Protein 2AUW (pdb70)

Organism: Nitrosomonas europaea (strain ATCC 19718 / CIP 103999 / KCTC 2705 / NBRC 14298) (NCBI:txid228410)

Foldseek 3Di:
DAPKAWDWWFQDAAPKIWTAIPVRDIFIAHCNVVCVVDPVNVVCNPRVLNRQWTQDPPQRAIDRPPRPGRVQRRVQRRQVVVVFHALVLVVLVVVPDDLVRLCVLQVHHSVSVCSNRVVDGDDPVSVVSSVQSVQQDDDDPDGDPDGD/DAAAPKAWDWWFQDAPPKIWTQIPVRDTFMAHCNVVLVVDVVSVVCNPRVLNRQWTQPPPVGATDSPPSPGRPLVRQCRRQVVVVFHALVLVVLVVVPDDLVRLCLQQVHHSVSVCSNNVVDGDDPVSVVSSVQCVQQVDPDSDGDPDGDD

Sequence (299 aa):
YFFPKLTAVEEALAPYRLRRTTWSTGEVLEVDVGDILRKKIPDLAPILDPEEAFARVHIAEEWWEGSVEWFDTEFGRDNVYAWAKEQAGEVSHEFGDWHHRNNLSLTTAAEEALGISRRVSYYRTAHKIIPRTIWLACLGWEATRPETKTLPRTLPNEEYFFPKLTAVEEALAPYRRLRTTWSTGEVLEVDDVGDDILRKIPDLAPILDPEEAFARRVHIAEWEGSSVEWFDTEFGRDNVYAWAKEQAGEVSHEFGDWHRNNNLSLTTAAEEALGISRRVSYYRTAHKKIIPRTIWLACLGWEATRPETKTLPRTLPA

Radius of gyration: 27.5 Å; Cα contacts (8 Å, |Δi|>4): 451; chains: 2; bounding box: 72×54×79 Å

B-factor: mean 34.75, std 8.87, range [16.86, 67.77]

Structure (mmCIF, N/CA/C/O backbone):
data_2AUW
#
_entry.id   2AUW
#
_cell.length_a   54.130
_cell.length_b   157.565
_cell.length_c   85.707
_cell.angle_alpha   90.00
_cell.angle_beta   90.00
_cell.angle_gamma   90.00
#
_symmetry.space_group_name_H-M   'C 2 2 21'
#
loop_
_entity.id
_entity.type
_entity.pdbx_description
1 polymer 'hypothetical protein NE0471'
2 non-polymer GLYCEROL
3 non-polymer 'FORMIC ACID'
4 water water
#
loop_
_atom_site.group_PDB
_atom_site.id
_atom_site.type_symbol
_atom_site.label_atom_id
_atom_site.label_alt_id
_atom_site.label_comp_id
_atom_site.label_asym_id
_atom_site.label_entity_id
_atom_site.label_seq_id
_atom_site.pdbx_PDB_ins_code
_atom_site.Cartn_x
_atom_site.Cartn_y
_atom_site.Cartn_z
_atom_site.occupancy
_atom_site.B_iso_or_equiv
_atom_site.auth_seq_id
_atom_site.auth_comp_id
_atom_site.auth_asym_id
_atom_site.auth_atom_id
_atom_site.pdbx_PDB_model_num
ATOM 1 N N . TYR A 1 6 ? -3.910 41.826 64.390 1.00 44.31 4 TYR A N 1
ATOM 2 C CA . TYR A 1 6 ? -3.665 40.900 63.236 1.00 43.60 4 TYR A CA 1
ATOM 3 C C . TYR A 1 6 ? -4.751 40.941 62.154 1.00 41.48 4 TYR A C 1
ATOM 4 O O . TYR A 1 6 ? -5.710 41.724 62.219 1.00 41.51 4 TYR A O 1
ATOM 13 N N . PHE A 1 7 ? -4.565 40.096 61.150 1.00 38.67 5 PHE A N 1
ATOM 14 C CA . PHE A 1 7 ? -5.393 40.092 59.961 1.00 35.59 5 PHE A CA 1
ATOM 15 C C . PHE A 1 7 ? -5.469 38.657 59.510 1.00 34.44 5 PHE A C 1
ATOM 16 O O . PHE A 1 7 ? -4.446 37.987 59.320 1.00 34.28 5 PHE A O 1
ATOM 24 N N . PHE A 1 8 ? -6.688 38.177 59.371 1.00 32.89 6 PHE A N 1
ATOM 25 C CA . PHE A 1 8 ? -6.911 36.766 59.171 1.00 32.51 6 PHE A CA 1
ATOM 26 C C . PHE A 1 8 ? -6.696 36.284 57.718 1.00 31.70 6 PHE A C 1
ATOM 27 O O . PHE A 1 8 ? -5.976 35.329 57.508 1.00 32.69 6 PHE A O 1
ATOM 35 N N . PRO A 1 9 ? -7.333 36.921 56.721 1.00 31.98 7 PRO A N 1
ATOM 36 C CA . PRO A 1 9 ? -7.159 36.360 55.365 1.00 31.67 7 PRO A CA 1
ATOM 37 C C . PRO A 1 9 ? -5.713 36.300 54.857 1.00 32.49 7 PRO A C 1
ATOM 38 O O . PRO A 1 9 ? -4.894 37.186 55.161 1.00 31.47 7 PRO A O 1
ATOM 42 N N . LYS A 1 10 ? -5.412 35.236 54.104 1.00 33.28 8 LYS A N 1
ATOM 43 C CA . LYS A 1 10 ? -4.128 35.107 53.400 1.00 34.55 8 LYS A CA 1
ATOM 44 C C . LYS A 1 10 ? -4.342 35.355 51.921 1.00 34.44 8 LYS A C 1
ATOM 45 O O . LYS A 1 10 ? -5.285 34.834 51.326 1.00 34.02 8 LYS A O 1
ATOM 51 N N . LEU A 1 11 ? -3.452 36.152 51.338 1.00 35.69 9 LEU A N 1
ATOM 52 C CA . LEU A 1 11 ? -3.434 36.376 49.903 1.00 35.21 9 LEU A CA 1
ATOM 53 C C . LEU A 1 11 ? -2.850 35.139 49.231 1.00 35.88 9 LEU A C 1
ATOM 54 O O . LEU A 1 11 ? -1.739 34.717 49.556 1.00 34.43 9 LEU A O 1
ATOM 59 N N . THR A 1 12 ? -3.597 34.548 48.299 1.00 36.02 10 THR A N 1
ATOM 60 C CA . THR A 1 12 ? -3.055 33.361 47.614 1.00 37.31 10 THR A CA 1
ATOM 61 C C . THR A 1 12 ? -2.728 33.602 46.140 1.00 37.30 10 THR A C 1
ATOM 62 O O . THR A 1 12 ? -1.948 32.852 45.551 1.00 38.02 10 THR A O 1
ATOM 66 N N . ALA A 1 13 ? -3.328 34.635 45.545 1.00 37.57 11 ALA A N 1
ATOM 67 C CA . ALA A 1 13 ? -2.955 35.044 44.187 1.00 37.78 11 ALA A CA 1
ATOM 68 C C . ALA A 1 13 ? -3.182 36.529 43.983 1.00 37.82 11 ALA A C 1
ATOM 69 O O . ALA A 1 13 ? -4.133 37.097 44.526 1.00 37.62 11 ALA A O 1
ATOM 71 N N . VAL A 1 14 ? -2.305 37.155 43.204 1.00 37.91 12 VAL A N 1
ATOM 72 C CA . VAL A 1 14 ? -2.610 38.465 42.665 1.00 38.58 12 VAL A CA 1
ATOM 73 C C . VAL A 1 14 ? -2.209 38.528 41.179 1.00 39.15 12 VAL A C 1
ATOM 74 O O . VAL A 1 14 ? -1.152 38.046 40.799 1.00 39.01 12 VAL A O 1
ATOM 78 N N A GLU A 1 15 ? -3.062 39.144 40.368 0.50 39.69 13 GLU A N 1
ATOM 79 N N B GLU A 1 15 ? -3.091 39.078 40.350 0.50 39.73 13 GLU A N 1
ATOM 80 C CA A GLU A 1 15 ? -2.789 39.326 38.947 0.50 40.24 13 GLU A CA 1
ATOM 81 C CA B GLU A 1 15 ? -2.745 39.359 38.961 0.50 40.42 13 GLU A CA 1
ATOM 82 C C A GLU A 1 15 ? -3.144 40.744 38.497 0.50 40.53 13 GLU A C 1
ATOM 83 C C B GLU A 1 15 ? -3.060 40.801 38.601 0.50 40.54 13 GLU A C 1
ATOM 84 O O A GLU A 1 15 ? -4.176 41.295 38.905 0.50 40.30 13 GLU A O 1
ATOM 85 O O B GLU A 1 15 ? -3.986 41.412 39.148 0.50 40.35 13 GLU A O 1
ATOM 96 N N . ALA A 1 16 ? -2.279 41.335 37.670 1.00 40.91 14 ALA A N 1
ATOM 97 C CA . ALA A 1 16 ? -2.517 42.660 37.128 1.00 41.64 14 ALA A CA 1
ATOM 98 C C . ALA A 1 16 ? -3.498 42.564 35.990 1.00 42.79 14 ALA A C 1
ATOM 99 O O . ALA A 1 16 ? -3.323 41.765 35.080 1.00 43.83 14 ALA A O 1
ATOM 101 N N . LEU A 1 17 ? -4.540 43.377 36.059 1.00 43.55 15 LEU A N 1
ATOM 102 C CA . LEU A 1 17 ? -5.440 43.583 34.936 1.00 44.10 15 LEU A CA 1
ATOM 103 C C . LEU A 1 17 ? -4.986 44.825 34.162 1.00 44.17 15 LEU A C 1
ATOM 104 O O . LEU A 1 17 ? -3.791 45.135 34.141 1.00 44.76 15 LEU A O 1
ATOM 109 N N . ALA A 1 18 ? -5.928 45.516 33.521 1.00 44.73 16 ALA A N 1
ATOM 110 C CA . ALA A 1 18 ? -5.637 46.782 32.854 1.00 45.45 16 ALA A CA 1
ATOM 111 C C . ALA A 1 18 ? -5.338 47.846 33.907 1.00 45.41 16 ALA A C 1
ATOM 112 O O . ALA A 1 18 ? -6.102 47.985 34.874 1.00 46.38 16 ALA A O 1
ATOM 114 N N . PRO A 1 19 ? -4.246 48.608 33.717 1.00 45.10 17 PRO A N 1
ATOM 115 C CA . PRO A 1 19 ? -3.863 49.615 34.689 1.00 44.61 17 PRO A CA 1
ATOM 116 C C . PRO A 1 19 ? -5.076 50.414 35.141 1.00 44.07 17 PRO A C 1
ATOM 117 O O . PRO A 1 19 ? -5.882 50.832 34.298 1.00 44.24 17 PRO A O 1
ATOM 121 N N . TYR A 1 20 ? -5.265 50.580 36.449 1.00 42.92 18 TYR A N 1
ATOM 122 C CA . TYR A 1 20 ? -4.426 49.993 37.497 1.00 41.51 18 TYR A CA 1
ATOM 123 C C . TYR A 1 20 ? -5.271 49.120 38.426 1.00 41.09 18 TYR A C 1
ATOM 124 O O . TYR A 1 20 ? -5.351 49.345 39.631 1.00 40.29 18 TYR A O 1
ATOM 133 N N . ARG A 1 21 ? -5.872 48.099 37.832 1.00 40.18 19 ARG A N 1
ATOM 134 C CA . ARG A 1 21 ? -6.784 47.207 38.520 1.00 40.31 19 ARG A CA 1
ATOM 135 C C . ARG A 1 21 ? -6.074 45.875 38.784 1.00 38.89 19 ARG A C 1
ATOM 136 O O . ARG A 1 21 ? -5.282 45.400 37.961 1.00 38.39 19 ARG A O 1
ATOM 144 N N . LEU A 1 22 ? -6.313 45.314 39.969 1.00 37.69 20 LEU A N 1
ATOM 145 C CA . LEU A 1 22 ? -5.699 44.055 40.361 1.00 36.32 20 LEU A CA 1
ATOM 146 C C . LEU A 1 22 ? -6.791 43.048 40.645 1.00 36.03 20 LEU A C 1
ATOM 147 O O . LEU A 1 22 ? -7.890 43.414 41.063 1.00 36.41 20 LEU A O 1
ATOM 152 N N A ARG A 1 23 ? -6.508 41.779 40.388 0.60 36.07 21 ARG A N 1
ATOM 153 N N B ARG A 1 23 ? -6.481 41.779 40.414 0.40 35.97 21 ARG A N 1
ATOM 154 C CA A ARG A 1 23 ? -7.403 40.708 40.802 0.60 36.25 21 ARG A CA 1
ATOM 155 C CA B ARG A 1 23 ? -7.372 40.694 40.781 0.40 35.95 21 ARG A CA 1
ATOM 156 C C A ARG A 1 23 ? -6.699 39.940 41.903 0.60 35.87 21 ARG A C 1
ATOM 157 C C B ARG A 1 23 ? -6.701 39.910 41.899 0.40 35.85 21 ARG A C 1
ATOM 158 O O A ARG A 1 23 ? -5.605 39.427 41.706 0.60 35.47 21 ARG A O 1
ATOM 159 O O B ARG A 1 23 ? -5.628 39.350 41.707 0.40 35.65 21 ARG A O 1
ATOM 174 N N . THR A 1 24 ? -7.321 39.907 43.081 1.00 36.62 22 THR A N 1
ATOM 175 C CA . THR A 1 24 ? -6.741 39.234 44.266 1.00 35.89 22 THR A CA 1
ATOM 176 C C . THR A 1 24 ? -7.587 38.042 44.721 1.00 36.21 22 THR A C 1
ATOM 177 O O . THR A 1 24 ? -8.819 38.114 44.758 1.00 37.46 22 THR A O 1
ATOM 181 N N . THR A 1 25 ? -6.913 36.959 45.075 1.00 35.70 23 THR A N 1
ATOM 182 C CA . THR A 1 25 ? -7.566 35.727 45.479 1.00 37.07 23 THR A CA 1
ATOM 183 C C . THR A 1 25 ? -7.106 35.397 46.901 1.00 36.71 23 THR A C 1
ATOM 184 O O . THR A 1 25 ? -5.914 35.497 47.201 1.00 36.26 23 THR A O 1
ATOM 188 N N . TRP A 1 26 ? -8.046 35.000 47.761 1.00 36.92 24 TRP A N 1
ATOM 189 C CA . TRP A 1 26 ? -7.736 34.867 49.185 1.00 36.99 24 TRP A CA 1
ATOM 190 C C . TRP A 1 26 ? -8.043 33.474 49.745 1.00 37.23 24 TRP A C 1
ATOM 191 O O . TRP A 1 26 ? -8.780 32.704 49.138 1.00 37.41 24 TRP A O 1
ATOM 202 N N . SER A 1 27 ? -7.466 33.167 50.902 1.00 37.89 25 SER A N 1
ATOM 203 C CA . SER A 1 27 ? -7.649 31.870 51.569 1.00 38.78 25 SER A CA 1
ATOM 204 C C . SER A 1 27 ? -9.115 31.602 51.921 1.00 39.36 25 SER A C 1
ATOM 205 O O . SER A 1 27 ? -9.550 30.458 51.987 1.00 39.44 25 SER A O 1
ATOM 208 N N . THR A 1 28 ? -9.861 32.680 52.118 1.00 39.82 26 THR A N 1
ATOM 209 C CA . THR A 1 28 ? -11.297 32.629 52.381 1.00 41.08 26 THR A CA 1
ATOM 210 C C . THR A 1 28 ? -12.101 32.141 51.160 1.00 41.13 26 THR A C 1
ATOM 211 O O . THR A 1 28 ? -13.310 31.932 51.255 1.00 42.55 26 THR A O 1
ATOM 215 N N . GLY A 1 29 ? -11.435 31.977 50.018 1.00 41.15 27 GLY A N 1
ATOM 216 C CA . GLY A 1 29 ? -12.093 31.583 48.770 1.00 40.69 27 GLY A CA 1
ATOM 217 C C . GLY A 1 29 ? -12.597 32.782 47.982 1.00 40.70 27 GLY A C 1
ATOM 218 O O . GLY A 1 29 ? -13.094 32.637 46.862 1.00 41.14 27 GLY A O 1
ATOM 219 N N . GLU A 1 30 ? -12.481 33.970 48.579 1.00 40.04 28 GLU A N 1
ATOM 220 C CA . GLU A 1 30 ? -12.871 35.205 47.937 1.00 39.17 28 GLU A CA 1
ATOM 221 C C . GLU A 1 30 ? -11.927 35.545 46.797 1.00 39.07 28 GLU A C 1
ATOM 222 O O . GLU A 1 30 ? -10.718 35.329 46.880 1.00 38.88 28 GLU A O 1
ATOM 228 N N . VAL A 1 31 ? -12.513 36.080 45.733 1.00 38.72 29 VAL A N 1
ATOM 229 C CA . VAL A 1 31 ? -11.769 36.630 44.627 1.00 38.17 29 VAL A CA 1
ATOM 230 C C . VAL A 1 31 ? -12.261 38.049 44.508 1.00 38.36 29 VAL A C 1
ATOM 231 O O . VAL A 1 31 ? -13.438 38.284 44.207 1.00 39.27 29 VAL A O 1
ATOM 235 N N . LEU A 1 32 ? -11.366 38.993 44.772 1.00 37.66 30 LEU A N 1
ATOM 236 C CA . LEU A 1 32 ? -11.725 40.400 44.834 1.00 37.35 30 LEU A CA 1
ATOM 237 C C . LEU A 1 32 ? -10.893 41.263 43.880 1.00 37.30 30 LEU A C 1
ATOM 238 O O . LEU A 1 32 ? -9.677 41.094 43.763 1.00 36.80 30 LEU A O 1
ATOM 243 N N . GLU A 1 33 ? -11.562 42.177 43.179 1.00 37.51 31 GLU A N 1
ATOM 244 C CA . GLU A 1 33 ? -10.855 43.148 42.350 1.00 37.34 31 GLU A CA 1
ATOM 245 C C . GLU A 1 33 ? -10.723 44.471 43.110 1.00 36.51 31 GLU A C 1
ATOM 246 O O . GLU A 1 33 ? -11.534 44.766 43.990 1.00 37.33 31 GLU A O 1
ATOM 252 N N . VAL A 1 34 ? -9.701 45.253 42.762 1.00 35.23 32 VAL A N 1
ATOM 253 C CA . VAL A 1 34 ? -9.368 46.475 43.483 1.00 33.90 32 VAL A CA 1
ATOM 254 C C . VAL A 1 34 ? -8.550 47.361 42.570 1.00 33.29 32 VAL A C 1
ATOM 255 O O . VAL A 1 34 ? -7.666 46.887 41.897 1.00 34.12 32 VAL A O 1
ATOM 259 N N . ASP A 1 35 ? -8.873 48.645 42.555 1.00 33.92 33 ASP A N 1
ATOM 260 C CA . ASP A 1 35 ? -8.128 49.636 41.787 1.00 33.96 33 ASP A CA 1
ATOM 261 C C . ASP A 1 35 ? -7.122 50.273 42.713 1.00 33.12 33 ASP A C 1
ATOM 262 O O . ASP A 1 35 ? -7.483 50.796 43.764 1.00 33.93 33 ASP A O 1
ATOM 267 N N . VAL A 1 36 ? -5.868 50.262 42.306 1.00 31.99 34 VAL A N 1
ATOM 268 C CA . VAL A 1 36 ? -4.829 50.890 43.111 1.00 31.65 34 VAL A CA 1
ATOM 269 C C . VAL A 1 36 ? -4.257 52.137 42.411 1.00 31.66 34 VAL A C 1
ATOM 270 O O . VAL A 1 36 ? -3.206 52.670 42.798 1.00 30.85 34 VAL A O 1
ATOM 274 N N . GLY A 1 37 ? -4.975 52.601 41.388 1.00 31.85 35 GLY A N 1
ATOM 275 C CA . GLY A 1 37 ? -4.521 53.729 40.580 1.00 32.57 35 GLY A CA 1
ATOM 276 C C . GLY A 1 37 ? -4.330 54.975 41.404 1.00 32.49 35 GLY A C 1
ATOM 277 O O . GLY A 1 37 ? -3.294 55.622 41.311 1.00 33.25 35 GLY A O 1
ATOM 278 N N . ASP A 1 38 ? -5.314 55.311 42.229 1.00 32.73 36 ASP A N 1
ATOM 279 C CA . ASP A 1 38 ? -5.228 56.508 43.041 1.00 33.55 36 ASP A CA 1
ATOM 280 C C . ASP A 1 38 ? -3.985 56.504 43.926 1.00 32.65 36 ASP A C 1
ATOM 281 O O . ASP A 1 38 ? -3.276 57.501 43.974 1.00 32.79 36 ASP A O 1
ATOM 286 N N . ILE A 1 39 ? -3.710 55.397 44.623 1.00 31.46 37 ILE A N 1
ATOM 287 C CA . ILE A 1 39 ? -2.578 55.412 45.551 1.00 31.08 37 ILE A CA 1
ATOM 288 C C . ILE A 1 39 ? -1.253 55.473 44.774 1.00 30.73 37 ILE A C 1
ATOM 289 O O . ILE A 1 39 ? -0.335 56.172 45.188 1.00 30.29 37 ILE A O 1
ATOM 294 N N . LEU A 1 40 ? -1.175 54.783 43.639 1.00 30.54 38 LEU A N 1
ATOM 295 C CA . LEU A 1 40 ? 0.071 54.811 42.824 1.00 30.54 38 LEU A CA 1
ATOM 296 C C . LEU A 1 40 ? 0.373 56.210 42.295 1.00 30.94 38 LEU A C 1
ATOM 297 O O . LEU A 1 40 ? 1.532 56.589 42.216 1.00 31.22 38 LEU A O 1
ATOM 302 N N . ARG A 1 41 ? -0.672 56.974 41.956 1.00 31.75 39 ARG A N 1
ATOM 303 C CA . ARG A 1 41 ? -0.520 58.390 41.541 1.00 32.55 39 ARG A CA 1
ATOM 304 C C . ARG A 1 41 ? -0.281 59.369 42.697 1.00 33.08 39 ARG A C 1
ATOM 305 O O . ARG A 1 41 ? 0.332 60.441 42.513 1.00 33.08 39 ARG A O 1
ATOM 313 N N A LYS A 1 42 ? -0.781 59.015 43.879 0.50 32.91 40 LYS A N 1
ATOM 314 N N B LYS A 1 42 ? -0.745 58.978 43.882 0.50 32.88 40 LYS A N 1
ATOM 315 C CA A LYS A 1 42 ? -0.637 59.850 45.066 0.50 32.94 40 LYS A CA 1
ATOM 316 C CA B LYS A 1 42 ? -0.690 59.796 45.090 0.50 32.90 40 LYS A CA 1
ATOM 317 C C A LYS A 1 42 ? 0.785 59.839 45.619 0.50 32.66 40 LYS A C 1
ATOM 318 C C B LYS A 1 42 ? 0.689 59.808 45.757 0.50 32.65 40 LYS A C 1
ATOM 319 O O A LYS A 1 42 ? 1.375 60.897 45.853 0.50 32.88 40 LYS A O 1
ATOM 320 O O B LYS A 1 42 ? 1.158 60.854 46.210 0.50 32.95 40 LYS A O 1
ATOM 331 N N . ILE A 1 43 ? 1.335 58.646 45.822 1.00 31.91 41 ILE A N 1
ATOM 332 C CA . ILE A 1 43 ? 2.603 58.505 46.525 1.00 31.04 41 ILE A CA 1
ATOM 333 C C . ILE A 1 43 ? 3.769 58.553 45.547 1.00 30.04 41 ILE A C 1
ATOM 334 O O . ILE A 1 43 ? 3.899 57.654 44.724 1.00 29.43 41 ILE A O 1
ATOM 339 N N . PRO A 1 44 ? 4.613 59.600 45.640 1.00 29.71 42 PRO A N 1
ATOM 340 C CA . PRO A 1 44 ? 5.664 59.849 44.634 1.00 29.60 42 PRO A CA 1
ATOM 341 C C . PRO A 1 44 ? 6.565 58.636 44.439 1.00 29.24 42 PRO A C 1
ATOM 342 O O . PRO A 1 44 ? 6.932 58.303 43.322 1.00 29.64 42 PRO A O 1
ATOM 346 N N . ASP A 1 45 ? 6.909 57.999 45.548 1.00 29.62 43 ASP A N 1
ATOM 347 C CA . ASP A 1 45 ? 7.833 56.868 45.591 1.00 29.79 43 ASP A CA 1
ATOM 348 C C . ASP A 1 45 ? 7.366 55.709 44.709 1.00 28.87 43 ASP A C 1
ATOM 349 O O . ASP A 1 45 ? 8.181 54.889 44.284 1.00 28.88 43 ASP A O 1
ATOM 354 N N . LEU A 1 46 ? 6.052 55.653 44.460 1.00 27.85 44 LEU A N 1
ATOM 355 C CA . LEU A 1 46 ? 5.427 54.579 43.704 1.00 27.38 44 LEU A CA 1
ATOM 356 C C . LEU A 1 46 ? 5.353 54.890 42.203 1.00 27.63 44 LEU A C 1
ATOM 357 O O . LEU A 1 46 ? 4.796 54.122 41.442 1.00 26.21 44 LEU A O 1
ATOM 362 N N . ALA A 1 47 ? 5.925 56.023 41.795 1.00 27.40 45 ALA A N 1
ATOM 363 C CA . ALA A 1 47 ? 5.807 56.458 40.405 1.00 27.79 45 ALA A CA 1
ATOM 364 C C . ALA A 1 47 ? 6.305 55.414 39.387 1.00 28.13 45 ALA A C 1
ATOM 365 O O . ALA A 1 47 ? 5.651 55.216 38.394 1.00 28.67 45 ALA A O 1
ATOM 367 N N . PRO A 1 48 ? 7.458 54.756 39.626 1.00 29.14 46 PRO A N 1
ATOM 368 C CA . PRO A 1 48 ? 7.908 53.747 38.653 1.00 30.21 46 PRO A CA 1
ATOM 369 C C . PRO A 1 48 ? 6.892 52.661 38.349 1.00 30.59 46 PRO A C 1
ATOM 370 O O . PRO A 1 48 ? 6.937 52.038 37.272 1.00 31.28 46 PRO A O 1
ATOM 374 N N . ILE A 1 49 ? 5.929 52.471 39.249 1.00 30.85 47 ILE A N 1
ATOM 375 C CA . ILE A 1 49 ? 4.923 51.428 39.054 1.00 30.59 47 ILE A CA 1
ATOM 376 C C . ILE A 1 49 ? 3.817 51.822 38.070 1.00 31.79 47 ILE A C 1
ATOM 377 O O . ILE A 1 49 ? 3.125 50.965 37.520 1.00 31.38 47 ILE A O 1
ATOM 382 N N . LEU A 1 50 ? 3.672 53.118 37.825 1.00 33.23 48 LEU A N 1
ATOM 383 C CA . LEU A 1 50 ? 2.670 53.603 36.874 1.00 35.35 48 LEU A CA 1
ATOM 384 C C . LEU A 1 50 ? 2.955 53.181 35.416 1.00 37.63 48 LEU A C 1
ATOM 385 O O . LEU A 1 50 ? 2.035 53.077 34.596 1.00 37.95 48 LEU A O 1
ATOM 390 N N . ASP A 1 51 ? 4.224 52.919 35.125 1.00 40.11 49 ASP A N 1
ATOM 391 C CA . ASP A 1 51 ? 4.639 52.367 33.828 1.00 42.57 49 ASP A CA 1
ATOM 392 C C . ASP A 1 51 ? 3.970 51.011 33.670 1.00 43.71 49 ASP A C 1
ATOM 393 O O . ASP A 1 51 ? 4.252 50.101 34.458 1.00 44.41 49 ASP A O 1
ATOM 398 N N . PRO A 1 52 ? 3.077 50.879 32.660 1.00 44.42 50 PRO A N 1
ATOM 399 C CA . PRO A 1 52 ? 2.251 49.691 32.411 1.00 44.98 50 PRO A CA 1
ATOM 400 C C . PRO A 1 52 ? 3.006 48.359 32.327 1.00 45.21 50 PRO A C 1
ATOM 401 O O . PRO A 1 52 ? 2.404 47.317 32.586 1.00 45.49 50 PRO A O 1
ATOM 405 N N A GLU A 1 53 ? 4.293 48.398 31.973 0.50 45.32 51 GLU A N 1
ATOM 406 N N B GLU A 1 53 ? 4.283 48.406 31.947 0.50 45.36 51 GLU A N 1
ATOM 407 C CA A GLU A 1 53 ? 5.144 47.198 31.938 0.50 45.16 51 GLU A CA 1
ATOM 408 C CA B GLU A 1 53 ? 5.137 47.223 31.937 0.50 45.27 51 GLU A CA 1
ATOM 409 C C A GLU A 1 53 ? 5.602 46.776 33.338 0.50 45.01 51 GLU A C 1
ATOM 410 C C B GLU A 1 53 ? 5.458 46.796 33.366 0.50 45.05 51 GLU A C 1
ATOM 411 O O A GLU A 1 53 ? 5.720 45.580 33.630 0.50 45.15 51 GLU A O 1
ATOM 412 O O B GLU A 1 53 ? 5.312 45.620 33.710 0.50 45.26 51 GLU A O 1
ATOM 423 N N . ALA A 1 54 ? 5.880 47.760 34.188 1.00 44.32 52 ALA A N 1
ATOM 424 C CA . ALA A 1 54 ? 6.257 47.501 35.576 1.00 43.57 52 ALA A CA 1
ATOM 425 C C . ALA A 1 54 ? 5.040 47.096 36.411 1.00 42.60 52 ALA A C 1
ATOM 426 O O . ALA A 1 54 ? 5.158 46.221 37.276 1.00 42.77 52 ALA A O 1
ATOM 428 N N . PHE A 1 55 ? 3.885 47.706 36.132 1.00 41.77 53 PHE A N 1
ATOM 429 C CA . PHE A 1 55 ? 2.636 47.361 36.815 1.00 41.37 53 PHE A CA 1
ATOM 430 C C . PHE A 1 55 ? 2.308 45.880 36.629 1.00 42.05 53 PHE A C 1
ATOM 431 O O . PHE A 1 55 ? 1.984 45.176 37.602 1.00 41.19 53 PHE A O 1
ATOM 439 N N . ALA A 1 56 ? 2.393 45.416 35.371 1.00 41.65 54 ALA A N 1
ATOM 440 C CA . ALA A 1 56 ? 2.122 44.027 35.016 1.00 41.17 54 ALA A CA 1
ATOM 441 C C . ALA A 1 56 ? 2.939 43.027 35.828 1.00 40.53 54 ALA A C 1
ATOM 442 O O . ALA A 1 56 ? 2.565 41.861 35.900 1.00 41.51 54 ALA A O 1
ATOM 444 N N . ARG A 1 57 ? 4.041 43.491 36.420 1.00 40.40 55 ARG A N 1
ATOM 445 C CA . ARG A 1 57 ? 5.010 42.676 37.170 1.00 39.99 55 ARG A CA 1
ATOM 446 C C . ARG A 1 57 ? 4.549 42.293 38.592 1.00 38.78 55 ARG A C 1
ATOM 447 O O . ARG A 1 57 ? 5.332 41.712 39.334 1.00 37.83 55 ARG A O 1
ATOM 455 N N . VAL A 1 58 ? 3.321 42.648 38.966 1.00 38.11 56 VAL A N 1
ATOM 456 C CA . VAL A 1 58 ? 2.816 42.461 40.354 1.00 37.33 56 VAL A CA 1
ATOM 457 C C . VAL A 1 58 ? 2.875 40.988 40.750 1.00 38.17 56 VAL A C 1
ATOM 458 O O . VAL A 1 58 ? 2.581 40.099 39.947 1.00 37.09 56 VAL A O 1
ATOM 462 N N . HIS A 1 59 ? 3.271 40.749 41.998 1.00 38.89 57 HIS A N 1
ATOM 463 C CA . HIS A 1 59 ? 3.309 39.407 42.570 1.00 39.82 57 HIS A CA 1
ATOM 464 C C . HIS A 1 59 ? 3.120 39.501 44.098 1.00 39.64 57 HIS A C 1
ATOM 465 O O . HIS A 1 59 ? 3.179 40.592 44.688 1.00 38.96 57 HIS A O 1
ATOM 472 N N . ILE A 1 60 ? 2.902 38.351 44.725 1.00 39.95 58 ILE A N 1
ATOM 473 C CA . ILE A 1 60 ? 2.986 38.261 46.188 1.00 40.98 58 ILE A CA 1
ATOM 474 C C . ILE A 1 60 ? 4.450 38.221 46.636 1.00 41.95 58 ILE A C 1
ATOM 475 O O . ILE A 1 60 ? 5.263 37.476 46.065 1.00 42.18 58 ILE A O 1
ATOM 480 N N . ALA A 1 61 ? 4.776 39.012 47.661 1.00 42.63 59 ALA A N 1
ATOM 481 C CA . ALA A 1 61 ? 6.092 38.984 48.288 1.00 44.39 59 ALA A CA 1
ATOM 482 C C . ALA A 1 61 ? 6.239 37.745 49.142 1.00 45.84 59 ALA A C 1
ATOM 483 O O . ALA A 1 61 ? 5.296 37.330 49.811 1.00 45.79 59 ALA A O 1
ATOM 485 N N A GLU A 1 62 ? 7.447 37.191 49.201 0.50 46.61 60 GLU A N 1
ATOM 486 N N B GLU A 1 62 ? 7.413 37.128 49.020 0.50 46.95 60 GLU A N 1
ATOM 487 C CA A GLU A 1 62 ? 7.711 35.967 49.983 0.50 47.28 60 GLU A CA 1
ATOM 488 C CA B GLU A 1 62 ? 7.787 35.984 49.829 0.50 48.08 60 GLU A CA 1
ATOM 489 C C A GLU A 1 62 ? 7.397 36.044 51.487 0.50 47.64 60 GLU A C 1
ATOM 490 C C B GLU A 1 62 ? 8.052 36.474 51.245 0.50 48.33 60 GLU A C 1
ATOM 491 O O A GLU A 1 62 ? 6.588 35.272 52.006 0.50 47.53 60 GLU A O 1
ATOM 492 O O B GLU A 1 62 ? 8.957 37.282 51.486 0.50 48.82 60 GLU A O 1
ATOM 503 N N A TRP A 1 63 ? 8.041 36.997 52.160 0.50 47.82 61 TRP A N 1
ATOM 504 N N B TRP A 1 63 ? 7.221 36.003 52.167 0.50 48.53 61 TRP A N 1
ATOM 505 C CA A TRP A 1 63 ? 8.208 37.008 53.611 0.50 47.97 61 TRP A CA 1
ATOM 506 C CA B TRP A 1 63 ? 7.412 36.233 53.586 0.50 48.32 61 TRP A CA 1
ATOM 507 C C A TRP A 1 63 ? 6.947 37.447 54.358 0.50 47.89 61 TRP A C 1
ATOM 508 C C B TRP A 1 63 ? 6.340 37.120 54.199 0.50 48.04 61 TRP A C 1
ATOM 509 O O A TRP A 1 63 ? 6.629 36.951 55.448 0.50 48.01 61 TRP A O 1
ATOM 510 O O B TRP A 1 63 ? 5.621 36.681 55.106 0.50 47.84 61 TRP A O 1
ATOM 531 N N . GLU A 1 64 ? 6.229 38.362 53.723 1.00 47.63 62 GLU A N 1
ATOM 532 C CA . GLU A 1 64 ? 5.301 39.289 54.362 1.00 46.89 62 GLU A CA 1
ATOM 533 C C . GLU A 1 64 ? 3.892 39.080 53.851 1.00 45.52 62 GLU A C 1
ATOM 534 O O . GLU A 1 64 ? 2.928 39.567 54.450 1.00 45.79 62 GLU A O 1
ATOM 540 N N . GLY A 1 65 ? 3.779 38.349 52.745 1.00 43.90 63 GLY A N 1
ATOM 541 C CA . GLY A 1 65 ? 2.493 38.125 52.087 1.00 42.28 63 GLY A CA 1
ATOM 542 C C . GLY A 1 65 ? 1.870 39.372 51.479 1.00 40.93 63 GLY A C 1
ATOM 543 O O . GLY A 1 65 ? 0.662 39.441 51.323 1.00 41.51 63 GLY A O 1
ATOM 544 N N . SER A 1 66 ? 2.692 40.352 51.125 1.00 39.62 64 SER A N 1
ATOM 545 C CA . SER A 1 66 ? 2.193 41.635 50.648 1.00 38.40 64 SER A CA 1
ATOM 546 C C . SER A 1 66 ? 2.203 41.745 49.127 1.00 37.36 64 SER A C 1
ATOM 547 O O . SER A 1 66 ? 2.835 40.937 48.437 1.00 37.71 64 SER A O 1
ATOM 550 N N . VAL A 1 67 ? 1.473 42.728 48.612 1.00 36.33 65 VAL A N 1
ATOM 551 C CA . VAL A 1 67 ? 1.381 42.973 47.161 1.00 35.15 65 VAL A CA 1
ATOM 552 C C . VAL A 1 67 ? 2.592 43.787 46.760 1.00 34.42 65 VAL A C 1
ATOM 553 O O . VAL A 1 67 ? 2.800 44.881 47.276 1.00 33.78 65 VAL A O 1
ATOM 557 N N . GLU A 1 68 ? 3.392 43.241 45.845 1.00 34.12 66 GLU A N 1
ATOM 558 C CA . GLU A 1 68 ? 4.730 43.760 45.584 1.00 33.63 66 GLU A CA 1
ATOM 559 C C . GLU A 1 68 ? 5.061 43.869 44.089 1.00 33.11 66 GLU A C 1
ATOM 560 O O . GLU A 1 68 ? 4.675 43.018 43.285 1.00 31.14 66 GLU A O 1
ATOM 566 N N . TRP A 1 69 ? 5.768 44.947 43.762 1.00 32.43 67 TRP A N 1
ATOM 567 C CA . TRP A 1 69 ? 6.381 45.116 42.462 1.00 32.41 67 TRP A CA 1
ATOM 568 C C . TRP A 1 69 ? 7.881 45.096 42.662 1.00 32.98 67 TRP A C 1
ATOM 569 O O . TRP A 1 69 ? 8.563 44.191 42.165 1.00 34.26 67 TRP A O 1
ATOM 580 N N . PHE A 1 70 ? 8.389 46.056 43.434 1.00 32.21 68 PHE A N 1
ATOM 581 C CA . PHE A 1 70 ? 9.803 46.167 43.728 1.00 32.61 68 PHE A CA 1
ATOM 582 C C . PHE A 1 70 ? 10.042 45.712 45.150 1.00 32.72 68 PHE A C 1
ATOM 583 O O . PHE A 1 70 ? 10.832 44.815 45.362 1.00 33.58 68 PHE A O 1
ATOM 591 N N . ASP A 1 71 ? 9.331 46.309 46.109 1.00 32.72 69 ASP A N 1
ATOM 592 C CA . ASP A 1 71 ? 9.577 46.005 47.530 1.00 32.76 69 ASP A CA 1
ATOM 593 C C . ASP A 1 71 ? 8.351 46.237 48.427 1.00 32.05 69 ASP A C 1
ATOM 594 O O . ASP A 1 71 ? 8.093 47.350 48.868 1.00 32.39 69 ASP A O 1
ATOM 599 N N . THR A 1 72 ? 7.596 45.164 48.663 1.00 32.42 70 THR A N 1
ATOM 600 C CA . THR A 1 72 ? 6.495 45.126 49.645 1.00 31.63 70 THR A CA 1
ATOM 601 C C . THR A 1 72 ? 5.681 46.433 49.746 1.00 31.12 70 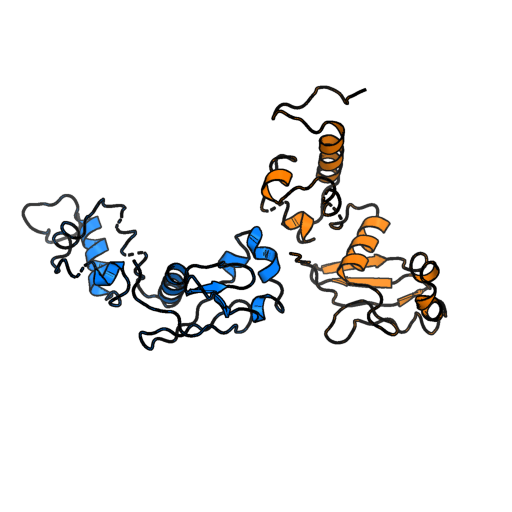THR A C 1
ATOM 602 O O . THR A 1 72 ? 5.486 46.981 50.846 1.00 30.99 70 THR A O 1
ATOM 606 N N . GLU A 1 73 ? 5.185 46.914 48.603 1.00 29.28 71 GLU A N 1
ATOM 607 C CA . GLU A 1 73 ? 4.530 48.213 48.554 1.00 28.81 71 GLU A CA 1
ATOM 608 C C . GLU A 1 73 ? 3.273 48.284 49.417 1.00 28.64 71 GLU A C 1
ATOM 609 O O . GLU A 1 73 ? 3.112 49.249 50.162 1.00 29.21 71 GLU A O 1
ATOM 615 N N . PHE A 1 74 ? 2.401 47.271 49.315 1.00 28.34 72 PHE A N 1
ATOM 616 C CA . PHE A 1 74 ? 1.062 47.320 49.952 1.00 28.56 72 PHE A CA 1
ATOM 617 C C . PHE A 1 74 ? 0.848 46.105 50.857 1.00 28.47 72 PHE A C 1
ATOM 618 O O . PHE A 1 74 ? 0.879 44.955 50.388 1.00 29.05 72 PHE A O 1
ATOM 626 N N . GLY A 1 75 ? 0.621 46.358 52.146 1.00 28.66 73 GLY A N 1
ATOM 627 C CA . GLY A 1 75 ? 0.266 45.280 53.086 1.00 27.79 73 GLY A CA 1
ATOM 628 C C . GLY A 1 75 ? -1.021 44.612 52.617 1.00 26.86 73 GLY A C 1
ATOM 629 O O . GLY A 1 75 ? -1.917 45.282 52.126 1.00 26.80 73 GLY A O 1
ATOM 630 N N . ARG A 1 76 ? -1.095 43.291 52.727 1.00 27.82 74 ARG A N 1
ATOM 631 C CA . ARG A 1 76 ? -2.269 42.574 52.264 1.00 28.70 74 ARG A CA 1
ATOM 632 C C . ARG A 1 76 ? -3.566 43.017 52.976 1.00 28.57 74 ARG A C 1
ATOM 633 O O . ARG A 1 76 ? -4.672 42.934 52.406 1.00 27.43 74 ARG A O 1
ATOM 641 N N . ASP A 1 77 ? -3.420 43.496 54.218 1.00 27.69 75 ASP A N 1
ATOM 642 C CA . ASP A 1 77 ? -4.572 43.942 54.999 1.00 27.56 75 ASP A CA 1
ATOM 643 C C . ASP A 1 77 ? -5.188 45.206 54.429 1.00 26.39 75 ASP A C 1
ATOM 644 O O . ASP A 1 77 ? -6.413 45.325 54.356 1.00 25.43 75 ASP A O 1
ATOM 649 N N . ASN A 1 78 ? -4.331 46.149 54.020 1.00 26.28 76 ASN A N 1
ATOM 650 C CA . ASN A 1 78 ? -4.789 47.392 53.391 1.00 26.27 76 ASN A CA 1
ATOM 651 C C . ASN A 1 78 ? -5.437 47.081 52.044 1.00 25.93 76 ASN A C 1
ATOM 652 O O . ASN A 1 78 ? -6.501 47.613 51.723 1.00 25.18 76 ASN A O 1
ATOM 657 N N . VAL A 1 79 ? -4.789 46.217 51.274 1.00 25.67 77 VAL A N 1
ATOM 658 C CA . VAL A 1 79 ? -5.330 45.826 49.958 1.00 25.76 77 VAL A CA 1
ATOM 659 C C . VAL A 1 79 ? -6.737 45.214 50.120 1.00 26.43 77 VAL A C 1
ATOM 660 O O . VAL A 1 79 ? -7.662 45.554 49.403 1.00 25.76 77 VAL A O 1
ATOM 664 N N . TYR A 1 80 ? -6.882 44.309 51.084 1.00 27.05 78 TYR A N 1
ATOM 665 C CA . TYR A 1 80 ? -8.168 43.648 51.356 1.00 26.88 78 TYR A CA 1
ATOM 666 C C . TYR A 1 80 ? -9.241 44.656 51.746 1.00 26.76 78 TYR A C 1
ATOM 667 O O . TYR A 1 80 ? -10.367 44.644 51.229 1.00 26.78 78 TYR A O 1
ATOM 676 N N . ALA A 1 81 ? -8.903 45.577 52.643 1.00 26.16 79 ALA A N 1
ATOM 677 C CA . ALA A 1 81 ? -9.846 46.621 52.987 1.00 26.36 79 ALA A CA 1
ATOM 678 C C . ALA A 1 81 ? -10.296 47.475 51.768 1.00 27.32 79 ALA A C 1
ATOM 679 O O . ALA A 1 81 ? -11.476 47.814 51.656 1.00 26.20 79 ALA A O 1
ATOM 681 N N . TRP A 1 82 ? -9.357 47.847 50.889 1.00 28.79 80 TRP A N 1
ATOM 682 C CA . TRP A 1 82 ? -9.681 48.765 49.777 1.00 28.60 80 TRP A CA 1
ATOM 683 C C . TRP A 1 82 ? -10.629 48.051 48.821 1.00 28.37 80 TRP A C 1
ATOM 684 O O . TRP A 1 82 ? -11.532 48.660 48.274 1.00 29.64 80 TRP A O 1
ATOM 695 N N . ALA A 1 83 ? -10.405 46.763 48.632 1.00 28.45 81 ALA A N 1
ATOM 696 C CA . ALA A 1 83 ? -11.248 45.929 47.792 1.00 29.39 81 ALA A CA 1
ATOM 697 C C . ALA A 1 83 ? -12.671 45.883 48.326 1.00 29.90 81 ALA A C 1
ATOM 698 O O . ALA A 1 83 ? -13.618 46.079 47.577 1.00 29.31 81 ALA A O 1
ATOM 700 N N . LYS A 1 84 ? -12.817 45.663 49.634 1.00 30.30 82 LYS A N 1
ATOM 701 C CA . LYS A 1 84 ? -14.120 45.700 50.282 1.00 30.90 82 LYS A CA 1
ATOM 702 C C . LYS A 1 84 ? -14.767 47.064 50.139 1.00 31.52 82 LYS A C 1
ATOM 703 O O . LYS A 1 84 ? -15.943 47.164 49.796 1.00 30.96 82 LYS A O 1
ATOM 709 N N . GLU A 1 85 ? -14.005 48.120 50.418 1.00 31.91 83 GLU A N 1
ATOM 710 C CA . GLU A 1 85 ? -14.527 49.477 50.308 1.00 33.78 83 GLU A CA 1
ATOM 711 C C . GLU A 1 85 ? -14.936 49.841 48.872 1.00 34.31 83 GLU A C 1
ATOM 712 O O . GLU A 1 85 ? -15.988 50.447 48.664 1.00 34.20 83 GLU A O 1
ATOM 718 N N . GLN A 1 86 ? -14.125 49.458 47.891 1.00 35.35 84 GLN A N 1
ATOM 719 C CA . GLN A 1 86 ? -14.456 49.783 46.492 1.00 35.92 84 GLN A CA 1
ATOM 720 C C . GLN A 1 86 ? -15.695 49.024 46.052 1.00 36.75 84 GLN A C 1
ATOM 721 O O . GLN A 1 86 ? -16.431 49.479 45.172 1.00 37.62 84 GLN A O 1
ATOM 727 N N . ALA A 1 87 ? -15.938 47.886 46.704 1.00 37.27 85 ALA A N 1
ATOM 728 C CA . ALA A 1 87 ? -17.102 47.042 46.433 1.00 37.14 85 ALA A CA 1
ATOM 729 C C . ALA A 1 87 ? -18.328 47.447 47.244 1.00 37.13 85 ALA A C 1
ATOM 730 O O . ALA A 1 87 ? -19.332 46.734 47.241 1.00 37.73 85 ALA A O 1
ATOM 732 N N . GLY A 1 88 ? -18.266 48.598 47.913 1.00 36.63 86 GLY A N 1
ATOM 733 C CA . GLY A 1 88 ? -19.417 49.095 48.676 1.00 36.16 86 GLY A CA 1
ATOM 734 C C . GLY A 1 88 ? -19.677 48.392 50.007 1.00 35.63 86 GLY A C 1
ATOM 735 O O . GLY A 1 88 ? -20.724 48.577 50.622 1.00 34.92 86 GLY A O 1
ATOM 736 N N . GLU A 1 89 ? -18.716 47.589 50.461 1.00 34.55 87 GLU A N 1
ATOM 737 C CA . GLU A 1 89 ? -18.874 46.908 51.746 1.00 34.37 87 GLU A CA 1
ATOM 738 C C . GLU A 1 89 ? -18.118 47.579 52.877 1.00 32.61 87 GLU A C 1
ATOM 739 O O . GLU A 1 89 ? -17.270 48.445 52.644 1.00 32.51 87 GLU A O 1
ATOM 745 N N . VAL A 1 90 ? -18.437 47.179 54.107 1.00 30.63 88 VAL A N 1
ATOM 746 C CA . VAL A 1 90 ? -17.737 47.702 55.287 1.00 29.03 88 VAL A CA 1
ATOM 747 C C . VAL A 1 90 ? -16.471 46.864 55.540 1.00 27.11 88 VAL A C 1
ATOM 748 O O . VAL A 1 90 ? -16.532 45.639 55.677 1.00 27.16 88 VAL A O 1
ATOM 752 N N . SER A 1 91 ? -15.327 47.529 55.590 1.00 26.60 89 SER A N 1
ATOM 753 C CA . SER A 1 91 ? -14.041 46.859 55.769 1.00 26.73 89 SER A CA 1
ATOM 754 C C . SER A 1 91 ? -13.683 46.787 57.260 1.00 27.05 89 SER A C 1
ATOM 755 O O . SER A 1 91 ? -14.206 47.562 58.079 1.00 26.34 89 SER A O 1
ATOM 758 N N . HIS A 1 92 ? -12.789 45.860 57.584 1.00 26.25 90 HIS A N 1
ATOM 759 C CA . HIS A 1 92 ? -12.221 45.758 58.937 1.00 27.46 90 HIS A CA 1
ATOM 760 C C . HIS A 1 92 ? -11.497 47.030 59.371 1.00 28.29 90 HIS A C 1
ATOM 761 O O . HIS A 1 92 ? -11.324 47.261 60.581 1.00 28.96 90 HIS A O 1
ATOM 768 N N . GLU A 1 93 ? -11.036 47.846 58.411 1.00 28.63 91 GLU A N 1
ATOM 769 C CA . GLU A 1 93 ? -10.357 49.104 58.776 1.00 29.63 91 GLU A CA 1
ATOM 770 C C . GLU A 1 93 ? -11.363 50.141 59.235 1.00 30.21 91 GLU A C 1
ATOM 771 O O . GLU A 1 93 ? -11.100 50.872 60.195 1.00 30.56 91 GLU A O 1
ATOM 785 N N . PHE A 1 95 ? -14.123 49.391 60.706 1.00 30.16 93 PHE A N 1
ATOM 786 C CA . PHE A 1 95 ? -14.513 48.894 62.030 1.00 29.65 93 PHE A CA 1
ATOM 787 C C . PHE A 1 95 ? -13.448 49.210 63.079 1.00 30.56 93 PHE A C 1
ATOM 788 O O . PHE A 1 95 ? -13.790 49.645 64.182 1.00 30.31 93 PHE A O 1
ATOM 796 N N . GLY A 1 96 ? -12.173 48.975 62.740 1.00 29.89 94 GLY A N 1
ATOM 797 C CA . GLY A 1 96 ? -11.045 49.398 63.574 1.00 30.95 94 GLY A CA 1
ATOM 798 C C . GLY A 1 96 ? -10.972 50.893 63.854 1.00 31.87 94 GLY A C 1
ATOM 799 O O . GLY A 1 96 ? -10.661 51.310 64.979 1.00 31.59 94 GLY A O 1
ATOM 800 N N . ASP A 1 97 ? -11.273 51.703 62.845 1.00 31.22 95 ASP A N 1
ATOM 801 C CA . ASP A 1 97 ? -11.319 53.140 63.029 1.00 32.75 95 ASP A CA 1
ATOM 802 C C . ASP A 1 97 ? -12.398 53.545 64.015 1.00 33.14 95 ASP A C 1
ATOM 803 O O . ASP A 1 97 ? -12.176 54.439 64.821 1.00 33.58 95 ASP A O 1
ATOM 808 N N . TRP A 1 98 ? -13.564 52.895 63.928 1.00 32.47 96 TRP A N 1
ATOM 809 C CA . TRP A 1 98 ? -14.672 53.121 64.841 1.00 32.63 96 TRP A CA 1
ATOM 810 C C . TRP A 1 98 ? -14.244 52.815 66.280 1.00 33.68 96 TRP A C 1
ATOM 811 O O . TRP A 1 98 ? -14.558 53.584 67.197 1.00 34.63 96 TRP A O 1
ATOM 830 N N A HIS A 1 100 ? -11.014 52.717 67.494 0.50 37.27 98 HIS A N 1
ATOM 831 N N B HIS A 1 100 ? -10.993 52.676 67.498 0.50 37.47 98 HIS A N 1
ATOM 832 C CA A HIS A 1 100 ? -9.915 53.618 67.874 0.50 37.71 98 HIS A CA 1
ATOM 833 C CA B HIS A 1 100 ? -9.926 53.625 67.834 0.50 38.11 98 HIS A CA 1
ATOM 834 C C A HIS A 1 100 ? -10.374 55.038 68.235 0.50 37.89 98 HIS A C 1
ATOM 835 C C B HIS A 1 100 ? -10.487 54.969 68.291 0.50 38.10 98 HIS A C 1
ATOM 836 O O A HIS A 1 100 ? -9.945 55.584 69.251 0.50 38.05 98 HIS A O 1
ATOM 837 O O B HIS A 1 100 ? -10.262 55.385 69.427 0.50 38.22 98 HIS A O 1
ATOM 850 N N . ARG A 1 101 ? -11.225 55.625 67.398 1.00 37.88 99 ARG A N 1
ATOM 851 C CA . ARG A 1 101 ? -11.779 56.957 67.638 1.00 38.01 99 ARG A CA 1
ATOM 852 C C . ARG A 1 101 ? -12.752 57.041 68.812 1.00 38.28 99 ARG A C 1
ATOM 853 O O . ARG A 1 101 ? -13.080 58.152 69.259 1.00 39.16 99 ARG A O 1
ATOM 861 N N . ASN A 1 102 ? -13.216 55.886 69.293 1.00 38.43 100 ASN A N 1
ATOM 862 C CA . ASN A 1 102 ? -14.073 55.810 70.491 1.00 38.96 100 ASN A CA 1
ATOM 863 C C . ASN A 1 102 ? -13.373 55.186 71.698 1.00 39.54 100 ASN A C 1
ATOM 864 O O . ASN A 1 102 ? -13.993 54.920 72.737 1.00 39.00 100 ASN A O 1
ATOM 869 N N . ASN A 1 103 ? -12.074 54.954 71.538 1.00 40.05 101 ASN A N 1
ATOM 870 C CA . ASN A 1 103 ? -11.220 54.374 72.566 1.00 40.38 101 ASN A CA 1
ATOM 871 C C . ASN A 1 103 ? -11.822 53.124 73.180 1.00 40.25 101 ASN A C 1
ATOM 872 O O . ASN A 1 103 ? -11.901 52.992 74.403 1.00 40.27 101 ASN A O 1
ATOM 877 N N . LEU A 1 104 ? -12.243 52.198 72.309 1.00 38.78 102 LEU A N 1
ATOM 878 C CA . LEU A 1 104 ? -12.911 50.994 72.741 1.00 37.43 102 LEU A CA 1
ATOM 879 C C . LEU A 1 104 ? -11.937 49.841 72.771 1.00 37.36 102 LEU A C 1
ATOM 880 O O . LEU A 1 104 ? -11.064 49.724 71.907 1.00 37.32 102 LEU A O 1
ATOM 885 N N . SER A 1 105 ? -12.066 49.011 73.798 1.00 36.52 103 SER A N 1
ATOM 886 C CA . SER A 1 105 ? -11.423 47.710 73.815 1.00 35.93 103 SER A CA 1
ATOM 887 C C . SER A 1 105 ? -12.363 46.698 73.165 1.00 35.43 103 SER A C 1
ATOM 888 O O . SER A 1 105 ? -13.487 47.037 72.801 1.00 35.56 103 SER A O 1
ATOM 891 N N . LEU A 1 106 ? -11.897 45.462 73.024 1.00 35.14 104 LEU A N 1
ATOM 892 C CA . LEU A 1 106 ? -12.748 44.353 72.613 1.00 34.47 104 LEU A CA 1
ATOM 893 C C . LEU A 1 106 ? -13.948 44.219 73.551 1.00 34.21 104 LEU A C 1
ATOM 894 O O . LEU A 1 106 ? -15.065 43.928 73.129 1.00 32.18 104 LEU A O 1
ATOM 899 N N . THR A 1 107 ? -13.702 44.433 74.841 1.00 33.52 105 THR A N 1
ATOM 900 C CA . THR A 1 107 ? -14.761 44.366 75.835 1.00 34.07 105 THR A CA 1
ATOM 901 C C . THR A 1 107 ? -15.769 45.516 75.722 1.00 32.76 105 THR A C 1
ATOM 902 O O . THR A 1 107 ? -16.979 45.273 75.702 1.00 33.60 105 THR A O 1
ATOM 906 N N . THR A 1 108 ? -15.306 46.762 75.639 1.00 32.56 106 THR A N 1
ATOM 907 C CA . THR A 1 108 ? -16.276 47.867 75.569 1.00 32.17 106 THR A CA 1
ATOM 908 C C . THR A 1 108 ? -16.938 47.988 74.203 1.00 31.85 106 THR A C 1
ATOM 909 O O . THR A 1 108 ? -18.090 48.431 74.103 1.00 31.21 106 THR A O 1
ATOM 913 N N . ALA A 1 109 ? -16.225 47.574 73.154 1.00 32.00 107 ALA A N 1
ATOM 914 C CA . ALA A 1 109 ? -16.874 47.451 71.831 1.00 30.89 107 ALA A CA 1
ATOM 915 C C . ALA A 1 109 ? -17.990 46.404 71.868 1.00 30.58 107 ALA A C 1
ATOM 916 O O . ALA A 1 109 ? -19.070 46.641 71.361 1.00 30.85 107 ALA A O 1
ATOM 918 N N . ALA A 1 110 ? -17.713 45.246 72.464 1.00 30.92 108 ALA A N 1
ATOM 919 C CA . ALA A 1 110 ? -18.705 44.180 72.638 1.00 30.76 108 ALA A CA 1
ATOM 920 C C . ALA A 1 110 ? -19.946 44.657 73.401 1.00 31.12 108 ALA A C 1
ATOM 921 O O . ALA A 1 110 ? -21.074 44.355 73.000 1.00 30.31 108 ALA A O 1
ATOM 923 N N A GLU A 1 111 ? -19.732 45.404 74.482 0.60 31.33 109 GLU A N 1
ATOM 924 N N B GLU A 1 111 ? -19.729 45.400 74.496 0.40 31.16 109 GLU A N 1
ATOM 925 C CA A GLU A 1 111 ? -20.842 45.969 75.249 0.60 31.42 109 GLU A CA 1
ATOM 926 C CA B GLU A 1 111 ? -20.833 45.994 75.277 0.40 31.28 109 GLU A CA 1
ATOM 927 C C A GLU A 1 111 ? -21.576 47.061 74.465 0.60 31.06 109 GLU A C 1
ATOM 928 C C B GLU A 1 111 ? -21.575 47.066 74.473 0.40 30.95 109 GLU A C 1
ATOM 929 O O A GLU A 1 111 ? -22.812 47.127 74.495 0.60 31.47 109 GLU A O 1
ATOM 930 O O B GLU A 1 111 ? -22.810 47.123 74.497 0.40 31.25 109 GLU A O 1
ATOM 941 N N . ALA A 1 112 ? -20.816 47.906 73.768 1.00 30.72 110 ALA A N 1
ATOM 942 C CA . ALA A 1 112 ? -21.378 48.971 72.931 1.00 29.93 110 ALA A CA 1
ATOM 943 C C . ALA A 1 112 ? -22.407 48.395 71.931 1.00 29.21 110 ALA A C 1
ATOM 944 O O . ALA A 1 112 ? -23.506 48.912 71.812 1.00 28.92 110 ALA A O 1
ATOM 946 N N . LEU A 1 113 ? -22.057 47.284 71.282 1.00 28.42 111 LEU A N 1
ATOM 947 C CA . LEU A 1 113 ? -22.868 46.758 70.167 1.00 27.78 111 LEU A CA 1
ATOM 948 C C . LEU A 1 113 ? -23.860 45.669 70.539 1.00 27.91 111 LEU A C 1
ATOM 949 O O . LEU A 1 113 ? -24.740 45.334 69.732 1.00 27.61 111 LEU A O 1
ATOM 954 N N . GLY A 1 114 ? -23.690 45.077 71.721 1.00 27.74 112 GLY A N 1
ATOM 955 C CA . GLY A 1 114 ? -24.529 43.978 72.141 1.00 27.24 112 GLY A CA 1
ATOM 956 C C . GLY A 1 114 ? -24.139 42.669 71.468 1.00 27.29 112 GLY A C 1
ATOM 957 O O . GLY A 1 114 ? -24.996 41.846 71.184 1.00 26.84 112 GLY A O 1
ATOM 958 N N . ILE A 1 115 ? -22.844 42.476 71.213 1.00 28.42 113 ILE A N 1
ATOM 959 C CA . ILE A 1 115 ? -22.354 41.240 70.603 1.00 29.53 113 ILE A CA 1
ATOM 960 C C . ILE A 1 115 ? 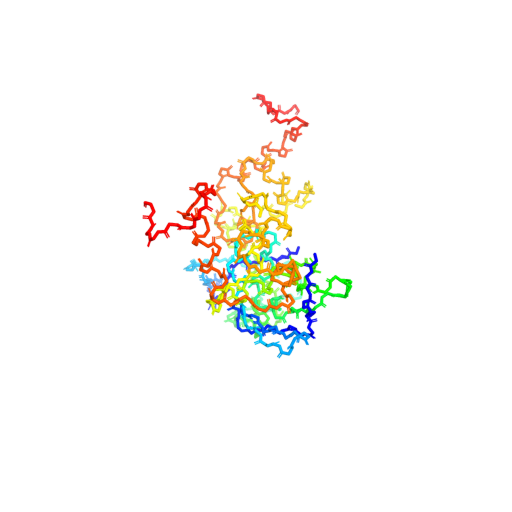-21.180 40.674 71.414 1.00 30.21 113 ILE A C 1
ATOM 961 O O . ILE A 1 115 ? -20.701 41.329 72.325 1.00 31.35 113 ILE A O 1
ATOM 966 N N . SER A 1 116 ? -20.731 39.467 71.093 1.00 30.77 114 SER A N 1
ATOM 967 C CA . SER A 1 116 ? -19.690 38.805 71.898 1.00 31.70 114 SER A CA 1
ATOM 968 C C . SER A 1 116 ? -18.333 39.413 71.628 1.00 32.21 114 SER A C 1
ATOM 969 O O . SER A 1 116 ? -18.127 40.044 70.584 1.00 32.14 114 SER A O 1
ATOM 972 N N . ARG A 1 117 ? -17.386 39.235 72.551 1.00 32.85 115 ARG A N 1
ATOM 973 C CA . ARG A 1 117 ? -16.032 39.731 72.332 1.00 33.27 115 ARG A CA 1
ATOM 974 C C . ARG A 1 117 ? -15.428 39.058 71.117 1.00 32.65 115 ARG A C 1
ATOM 975 O O . ARG A 1 117 ? -14.649 39.695 70.375 1.00 32.58 115 ARG A O 1
ATOM 983 N N . ARG A 1 118 ? -15.763 37.777 70.931 1.00 32.14 116 ARG A N 1
ATOM 984 C CA . ARG A 1 118 ? -15.202 36.982 69.837 1.00 32.09 116 ARG A CA 1
ATOM 985 C C . ARG A 1 118 ? -15.593 37.615 68.509 1.00 31.53 116 ARG A C 1
ATOM 986 O O . ARG A 1 118 ? -14.735 37.835 67.646 1.00 30.82 116 ARG A O 1
ATOM 1002 N N . VAL A 1 120 ? -16.554 40.779 67.935 1.00 28.47 118 VAL A N 1
ATOM 1003 C CA . VAL A 1 120 ? -15.795 42.013 67.761 1.00 28.80 118 VAL A CA 1
ATOM 1004 C C . VAL A 1 120 ? -14.385 41.713 67.229 1.00 29.45 118 VAL A C 1
ATOM 1005 O O . VAL A 1 120 ? -13.914 42.384 66.303 1.00 29.64 118 VAL A O 1
ATOM 1009 N N . SER A 1 121 ? -13.716 40.706 67.786 1.00 30.02 119 SER A N 1
ATOM 1010 C CA . SER A 1 121 ? -12.374 40.373 67.297 1.00 31.86 119 SER A CA 1
ATOM 1011 C C . SER A 1 121 ? -12.412 39.933 65.823 1.00 32.14 119 SER A C 1
ATOM 1012 O O . SER A 1 121 ? -11.532 40.289 65.038 1.00 32.00 119 SER A O 1
ATOM 1015 N N . TYR A 1 122 ? -13.409 39.123 65.479 1.00 32.69 120 TYR A N 1
ATOM 1016 C CA . TYR A 1 122 ? -13.579 38.637 64.110 1.00 33.14 120 TYR A CA 1
ATOM 1017 C C . TYR A 1 122 ? -13.771 39.747 63.111 1.00 32.14 120 TYR A C 1
ATOM 1018 O O . TYR A 1 122 ? -13.182 39.722 62.023 1.00 32.01 120 TYR A O 1
ATOM 1027 N N . TYR A 1 123 ? -14.572 40.740 63.487 1.00 30.90 121 TYR A N 1
ATOM 1028 C CA . TYR A 1 123 ? -14.808 41.882 62.628 1.00 30.65 121 TYR A CA 1
ATOM 1029 C C . TYR A 1 123 ? -13.538 42.720 62.459 1.00 30.93 121 TYR A C 1
ATOM 1030 O O . TYR A 1 123 ? -13.203 43.144 61.356 1.00 29.83 121 TYR A O 1
ATOM 1039 N N . ARG A 1 124 ? -12.808 42.937 63.549 1.00 31.29 122 ARG A N 1
ATOM 1040 C CA . ARG A 1 124 ? -11.647 43.792 63.453 1.00 31.44 122 ARG A CA 1
ATOM 1041 C C . ARG A 1 124 ? -10.488 43.108 62.689 1.00 30.87 122 ARG A C 1
ATOM 1042 O O . ARG A 1 124 ? -9.684 43.783 62.063 1.00 30.96 122 ARG A O 1
ATOM 1050 N N . THR A 1 125 ? -10.426 41.781 62.731 1.00 30.62 123 THR A N 1
ATOM 1051 C CA . THR A 1 125 ? -9.336 41.032 62.101 1.00 31.05 123 THR A CA 1
ATOM 1052 C C . THR A 1 125 ? -9.675 40.497 60.706 1.00 30.39 123 THR A C 1
ATOM 1053 O O . THR A 1 125 ? -8.863 39.779 60.123 1.00 30.73 123 THR A O 1
ATOM 1057 N N . ALA A 1 126 ? -10.878 40.827 60.215 1.00 29.71 124 ALA A N 1
ATOM 1058 C CA . ALA A 1 126 ? -11.396 40.350 58.922 1.00 29.71 124 ALA A CA 1
ATOM 1059 C C . ALA A 1 126 ? -11.522 38.815 58.900 1.00 29.49 124 ALA A C 1
ATOM 1060 O O . ALA A 1 126 ? -11.417 38.170 57.868 1.00 29.31 124 ALA A O 1
ATOM 1062 N N . HIS A 1 127 ? -11.758 38.230 60.068 1.00 28.96 125 HIS A N 1
ATOM 1063 C CA . HIS A 1 127 ? -12.057 36.808 60.152 1.00 28.28 125 HIS A CA 1
ATOM 1064 C C . HIS A 1 127 ? -13.501 36.569 59.700 1.00 27.53 125 HIS A C 1
ATOM 1065 O O . HIS A 1 127 ? -13.863 35.499 59.221 1.00 28.05 125 HIS A O 1
ATOM 1072 N N . LYS A 1 128 ? -14.335 37.586 59.833 1.00 27.61 126 LYS A N 1
ATOM 1073 C CA . LYS A 1 128 ? -15.719 37.449 59.445 1.00 27.99 126 LYS A CA 1
ATOM 1074 C C . LYS A 1 128 ? -16.087 38.723 58.738 1.00 28.03 126 LYS A C 1
ATOM 1075 O O . LYS A 1 128 ? -15.766 39.813 59.222 1.00 26.85 126 LYS A O 1
ATOM 1081 N N . ILE A 1 129 ? -16.755 38.612 57.591 1.00 27.63 127 ILE A N 1
ATOM 1082 C CA . ILE A 1 129 ? -17.199 39.841 56.937 1.00 27.99 127 ILE A CA 1
ATOM 1083 C C . ILE A 1 129 ? -18.192 40.609 57.815 1.00 27.34 127 ILE A C 1
ATOM 1084 O O . ILE A 1 129 ? -18.999 40.016 58.552 1.00 27.68 127 ILE A O 1
ATOM 1089 N N . ILE A 1 130 ? -18.099 41.928 57.754 1.00 26.57 128 ILE A N 1
ATOM 1090 C CA . ILE A 1 130 ? -18.955 42.792 58.556 1.00 26.53 128 ILE A CA 1
ATOM 1091 C C . ILE A 1 130 ? -20.337 42.978 57.926 1.00 25.99 128 ILE A C 1
ATOM 1092 O O . ILE A 1 130 ? -20.431 43.596 56.844 1.00 25.78 128 ILE A O 1
ATOM 1097 N N . PRO A 1 131 ? -21.415 42.488 58.607 1.00 25.08 129 PRO A N 1
ATOM 1098 C CA . PRO A 1 131 ? -22.761 42.718 58.105 1.00 25.43 129 PRO A CA 1
ATOM 1099 C C . PRO A 1 131 ? -23.094 44.206 58.083 1.00 25.26 129 PRO A C 1
ATOM 1100 O O . PRO A 1 131 ? -22.633 44.972 58.942 1.00 24.45 129 PRO A O 1
ATOM 1104 N N . ARG A 1 132 ? -23.896 44.604 57.102 1.00 25.42 130 ARG A N 1
ATOM 1105 C CA . ARG A 1 132 ? -24.515 45.905 57.120 1.00 26.26 130 ARG A CA 1
ATOM 1106 C C . ARG A 1 132 ? -25.116 46.225 58.523 1.00 26.12 130 ARG A C 1
ATOM 1107 O O . ARG A 1 132 ? -24.978 47.332 59.033 1.00 25.63 130 ARG A O 1
ATOM 1115 N N . THR A 1 133 ? -25.775 45.244 59.144 1.00 26.28 131 THR A N 1
ATOM 1116 C CA . THR A 1 133 ? -26.425 45.462 60.430 1.00 25.99 131 THR A CA 1
ATOM 1117 C C . THR A 1 133 ? -25.456 45.981 61.497 1.00 25.63 131 THR A C 1
ATOM 1118 O O . THR A 1 133 ? -25.776 46.906 62.255 1.00 24.65 131 THR A O 1
ATOM 1122 N N . ILE A 1 134 ? -24.267 45.391 61.529 1.00 25.02 132 ILE A N 1
ATOM 1123 C CA . ILE A 1 134 ? -23.274 45.721 62.546 1.00 25.23 132 ILE A CA 1
ATOM 1124 C C . ILE A 1 134 ? -22.729 47.146 62.328 1.00 25.41 132 ILE A C 1
ATOM 1125 O O . ILE A 1 134 ? -22.498 47.891 63.281 1.00 23.19 132 ILE A O 1
ATOM 1130 N N . TRP A 1 135 ? -22.506 47.521 61.072 1.00 25.16 133 TRP A N 1
ATOM 1131 C CA . TRP A 1 135 ? -21.989 48.873 60.819 1.00 26.19 133 TRP A CA 1
ATOM 1132 C C . TRP A 1 135 ? -23.009 49.986 61.144 1.00 26.31 133 TRP A C 1
ATOM 1133 O O . TRP A 1 135 ? -22.647 51.086 61.622 1.00 26.14 133 TRP A O 1
ATOM 1144 N N . LEU A 1 136 ? -24.278 49.701 60.856 1.00 26.64 134 LEU A N 1
ATOM 1145 C CA . LEU A 1 136 ? -25.370 50.579 61.233 1.00 26.66 134 LEU A CA 1
ATOM 1146 C C . LEU A 1 136 ? -25.427 50.765 62.746 1.00 26.59 134 LEU A C 1
ATOM 1147 O O . LEU A 1 136 ? -25.610 51.878 63.227 1.00 26.81 134 LEU A O 1
ATOM 1152 N N . ALA A 1 137 ? -25.244 49.665 63.476 1.00 26.76 135 ALA A N 1
ATOM 1153 C CA . ALA A 1 137 ? -25.117 49.665 64.941 1.00 26.82 135 ALA A CA 1
ATOM 1154 C C . ALA A 1 137 ? -23.963 50.496 65.439 1.00 27.66 135 ALA A C 1
ATOM 1155 O O . ALA A 1 137 ? -24.123 51.194 66.432 1.00 27.06 135 ALA A O 1
ATOM 1157 N N . CYS A 1 138 ? -22.796 50.370 64.795 1.00 27.03 136 CYS A N 1
ATOM 1158 C CA . CYS A 1 138 ? -21.640 51.196 65.160 1.00 28.84 136 CYS A CA 1
ATOM 1159 C C . CYS A 1 138 ? -22.002 52.682 65.049 1.00 30.06 136 CYS A C 1
ATOM 1160 O O . CYS A 1 138 ? -21.807 53.429 65.989 1.00 31.06 136 CYS A O 1
ATOM 1163 N N . LEU A 1 139 ? -22.559 53.097 63.913 1.00 30.98 137 LEU A N 1
ATOM 1164 C CA . LEU A 1 139 ? -22.975 54.485 63.720 1.00 32.35 137 LEU A CA 1
ATOM 1165 C C . LEU A 1 139 ? -24.105 54.893 64.673 1.00 33.05 137 LEU A C 1
ATOM 1166 O O . LEU A 1 139 ? -24.020 55.954 65.306 1.00 33.81 137 LEU A O 1
ATOM 1171 N N . GLY A 1 140 ? -25.129 54.046 64.804 1.00 32.42 138 GLY A N 1
ATOM 1172 C CA . GLY A 1 140 ? -26.189 54.253 65.797 1.00 32.99 138 GLY A CA 1
ATOM 1173 C C . GLY A 1 140 ? -25.665 54.473 67.215 1.00 33.46 138 GLY A C 1
ATOM 1174 O O . GLY A 1 140 ? -26.180 55.316 67.950 1.00 32.52 138 GLY A O 1
ATOM 1175 N N . TRP A 1 141 ? -24.650 53.705 67.601 1.00 34.20 139 TRP A N 1
ATOM 1176 C CA . TRP A 1 141 ? -24.045 53.843 68.929 1.00 34.49 139 TRP A CA 1
ATOM 1177 C C . TRP A 1 141 ? -23.369 55.210 69.058 1.00 35.42 139 TRP A C 1
ATOM 1178 O O . TRP A 1 141 ? -23.526 55.891 70.068 1.00 35.11 139 TRP A O 1
ATOM 1189 N N . GLU A 1 142 ? -22.646 55.617 68.012 1.00 36.48 140 GLU A N 1
ATOM 1190 C CA . GLU A 1 142 ? -22.022 56.939 67.966 1.00 37.44 140 GLU A CA 1
ATOM 1191 C C . GLU A 1 142 ? -23.039 58.083 68.024 1.00 38.32 140 GLU A C 1
ATOM 1192 O O . GLU A 1 142 ? -22.785 59.111 68.661 1.00 38.07 140 GLU A O 1
ATOM 1198 N N . ALA A 1 143 ? -24.203 57.880 67.406 1.00 39.11 141 ALA A N 1
ATOM 1199 C CA . ALA A 1 143 ? -25.274 58.882 67.387 1.00 40.37 141 ALA A CA 1
ATOM 1200 C C . ALA A 1 143 ? -26.067 59.017 68.709 1.00 41.62 141 ALA A C 1
ATOM 1201 O O . ALA A 1 143 ? -26.837 59.962 68.875 1.00 42.09 141 ALA A O 1
ATOM 1203 N N . THR A 1 144 ? -25.888 58.076 69.633 1.00 42.61 142 THR A N 1
ATOM 1204 C CA . THR A 1 144 ? -26.662 58.053 70.868 1.00 43.94 142 THR A CA 1
ATOM 1205 C C . THR A 1 144 ? -25.819 58.241 72.127 1.00 45.03 142 THR A C 1
ATOM 1206 O O . THR A 1 144 ? -26.319 58.041 73.229 1.00 45.91 142 THR A O 1
ATOM 1210 N N . ARG A 1 145 ? -24.555 58.624 71.969 1.00 46.42 143 ARG A N 1
ATOM 1211 C CA . ARG A 1 145 ? -23.682 58.918 73.121 1.00 47.83 143 ARG A CA 1
ATOM 1212 C C . ARG A 1 145 ? -24.128 60.192 73.853 1.00 49.15 143 ARG A C 1
ATOM 1213 O O . ARG A 1 145 ? -24.621 61.122 73.208 1.00 48.76 143 ARG A O 1
ATOM 1221 N N . PRO A 1 146 ? -23.952 60.246 75.195 1.00 50.39 144 PRO A N 1
ATOM 1222 C CA . PRO A 1 146 ? -23.406 59.212 76.112 1.00 51.51 144 PRO A CA 1
ATOM 1223 C C . PRO A 1 146 ? -24.341 58.017 76.402 1.00 52.63 144 PRO A C 1
ATOM 1224 O O . PRO A 1 146 ? -25.499 58.038 76.001 1.00 52.53 144 PRO A O 1
ATOM 1228 N N . GLU A 1 147 ? -23.821 56.996 77.097 1.00 54.45 145 GLU A N 1
ATOM 1229 C CA . GLU A 1 147 ? -24.622 55.873 77.623 1.00 56.04 145 GLU A CA 1
ATOM 1230 C C . GLU A 1 147 ? -25.693 56.349 78.612 1.00 56.48 145 GLU A C 1
ATOM 1231 O O . GLU A 1 147 ? -25.387 56.693 79.759 1.00 56.93 145 GLU A O 1
ATOM 1237 N N . THR A 1 148 ? -26.948 56.366 78.177 1.00 56.63 146 THR A N 1
ATOM 1238 C CA . THR A 1 148 ? -28.058 56.627 79.098 1.00 56.77 146 THR A CA 1
ATOM 1239 C C . THR A 1 148 ? -28.434 55.321 79.824 1.00 56.42 146 THR A C 1
ATOM 1240 O O . THR A 1 148 ? -27.765 54.304 79.638 1.00 56.67 146 THR A O 1
ATOM 1244 N N . LYS A 1 149 ? -29.467 55.346 80.666 1.00 56.06 147 LYS A N 1
ATOM 1245 C CA . LYS A 1 149 ? -29.874 54.145 81.407 1.00 55.55 147 LYS A CA 1
ATOM 1246 C C . LYS A 1 149 ? -30.306 53.030 80.463 1.00 54.66 147 LYS A C 1
ATOM 1247 O O . LYS A 1 149 ? -29.966 51.860 80.677 1.00 54.83 147 LYS A O 1
ATOM 1253 N N . THR A 1 150 ? -31.044 53.413 79.417 1.00 53.14 148 THR A N 1
ATOM 1254 C CA . THR A 1 150 ? -31.490 52.520 78.344 1.00 51.15 148 THR A CA 1
ATOM 1255 C C . THR A 1 150 ? -31.379 53.279 77.017 1.00 49.60 148 THR A C 1
ATOM 1256 O O . THR A 1 150 ? -31.205 54.497 77.026 1.00 49.43 148 THR A O 1
ATOM 1260 N N . LEU A 1 151 ? -31.512 52.585 75.882 1.00 47.51 149 LEU A N 1
ATOM 1261 C CA . LEU A 1 151 ? -31.432 53.249 74.560 1.00 45.53 149 LEU A CA 1
ATOM 1262 C C . LEU A 1 151 ? -32.645 54.152 74.258 1.00 44.53 149 LEU A C 1
ATOM 1263 O O . LEU A 1 151 ? -33.756 53.839 74.682 1.00 44.14 149 LEU A O 1
ATOM 1268 N N . PRO A 1 152 ? -32.437 55.271 73.529 1.00 43.79 150 PRO A N 1
ATOM 1269 C CA . PRO A 1 152 ? -33.558 56.197 73.274 1.00 44.00 150 PRO A CA 1
ATOM 1270 C C . PRO A 1 152 ? -34.530 55.701 72.191 1.00 43.74 150 PRO A C 1
ATOM 1271 O O . PRO A 1 152 ? -34.177 54.833 71.391 1.00 43.22 150 PRO A O 1
ATOM 1275 N N . ARG A 1 153 ? -35.748 56.239 72.189 1.00 43.86 151 ARG A N 1
ATOM 1276 C CA . ARG A 1 153 ? -36.773 55.852 71.218 1.00 44.22 151 ARG A CA 1
ATOM 1277 C C . ARG A 1 153 ? -36.530 56.517 69.876 1.00 44.24 151 ARG A C 1
ATOM 1278 O O . ARG A 1 153 ? -37.016 56.039 68.839 1.00 43.97 151 ARG A O 1
ATOM 1286 N N . THR A 1 154 ? -35.825 57.649 69.909 1.00 44.27 152 THR A N 1
ATOM 1287 C CA . THR A 1 154 ? -35.463 58.395 68.701 1.00 45.04 152 THR A CA 1
ATOM 1288 C C . THR A 1 154 ? -34.037 58.934 68.789 1.00 45.00 152 THR A C 1
ATOM 1289 O O . THR A 1 154 ? -33.430 58.965 69.862 1.00 44.58 152 THR A O 1
ATOM 1293 N N . LEU A 1 155 ? -33.506 59.342 67.645 1.00 45.91 153 LEU A N 1
ATOM 1294 C CA . LEU A 1 155 ? -32.233 60.043 67.583 1.00 46.81 153 LEU A CA 1
ATOM 1295 C C . LEU A 1 155 ? -32.343 61.354 68.374 1.00 48.03 153 LEU A C 1
ATOM 1296 O O . LEU A 1 155 ? -33.413 61.972 68.380 1.00 47.73 153 LEU A O 1
ATOM 1301 N N . PRO A 1 156 ? -31.250 61.769 69.056 1.00 48.97 154 PRO A N 1
ATOM 1302 C CA . PRO A 1 156 ? -31.307 63.023 69.822 1.00 49.61 154 PRO A CA 1
ATOM 1303 C C . PRO A 1 156 ? -31.370 64.225 68.885 1.00 49.89 154 PRO A C 1
ATOM 1304 O O . PRO A 1 156 ? -31.045 64.101 67.697 1.00 50.20 154 PRO A O 1
ATOM 1316 N N . ASN B 1 4 ? 14.527 53.722 40.923 0.50 35.83 2 ASN B N 1
ATOM 1317 C CA . ASN B 1 4 ? 14.035 53.158 39.678 0.50 34.44 2 ASN B CA 1
ATOM 1318 C C . ASN B 1 4 ? 13.517 54.278 38.819 0.50 33.95 2 ASN B C 1
ATOM 1319 O O . ASN B 1 4 ? 13.272 55.376 39.307 0.50 33.50 2 ASN B O 1
ATOM 1324 N N A GLU B 1 5 ? 13.395 54.073 37.518 0.50 34.12 3 GLU B N 1
ATOM 1325 N N B GLU B 1 5 ? 13.307 53.980 37.544 0.50 33.82 3 GLU B N 1
ATOM 1326 C CA A GLU B 1 5 ? 12.951 55.232 36.759 0.50 34.01 3 GLU B CA 1
ATOM 1327 C CA B GLU B 1 5 ? 12.930 55.007 36.583 0.50 33.48 3 GLU B CA 1
ATOM 1328 C C A GLU B 1 5 ? 11.575 55.119 36.096 0.50 33.22 3 GLU B C 1
ATOM 1329 C C B GLU B 1 5 ? 11.414 55.077 36.335 0.50 32.75 3 GLU B C 1
ATOM 1330 O O A GLU B 1 5 ? 11.072 54.018 35.786 0.50 34.34 3 GLU B O 1
ATOM 1331 O O B GLU B 1 5 ? 10.686 54.064 36.484 0.50 32.39 3 GLU B O 1
ATOM 1342 N N . TYR B 1 6 ? 10.949 56.280 36.001 1.00 31.36 4 TYR B N 1
ATOM 1343 C CA . TYR B 1 6 ? 9.638 56.478 35.398 1.00 29.24 4 TYR B CA 1
ATOM 1344 C C . TYR B 1 6 ? 9.849 57.710 34.532 1.00 27.00 4 TYR B C 1
ATOM 1345 O O . TYR B 1 6 ? 10.401 58.694 35.003 1.00 26.93 4 TYR B O 1
ATOM 1354 N N . PHE B 1 7 ? 9.440 57.607 33.277 1.00 26.60 5 PHE B N 1
ATOM 1355 C CA . PHE B 1 7 ? 9.358 58.715 32.328 1.00 25.05 5 PHE B CA 1
ATOM 1356 C C . PHE B 1 7 ? 7.898 58.864 31.876 1.00 24.38 5 PHE B C 1
ATOM 1357 O O . PHE B 1 7 ? 7.281 57.976 31.232 1.00 24.62 5 PHE B O 1
ATOM 1365 N N . PHE B 1 8 ? 7.331 59.985 32.261 1.00 24.56 6 PHE B N 1
ATOM 1366 C CA . PHE B 1 8 ? 5.899 60.212 32.083 1.00 25.33 6 PHE B CA 1
ATOM 1367 C C . PHE B 1 8 ? 5.494 60.338 30.580 1.00 24.78 6 PHE B C 1
ATOM 1368 O O . PHE B 1 8 ? 4.652 59.578 30.106 1.00 24.42 6 PHE B O 1
ATOM 1376 N N . PRO B 1 9 ? 6.134 61.234 29.811 1.00 25.09 7 PRO B N 1
ATOM 1377 C CA . PRO B 1 9 ? 5.668 61.383 28.404 1.00 24.87 7 PRO B CA 1
ATOM 1378 C C . PRO B 1 9 ? 5.775 60.122 27.534 1.00 24.73 7 PRO B C 1
ATOM 1379 O O . PRO B 1 9 ? 6.713 59.313 27.673 1.00 23.83 7 PRO B O 1
ATOM 1383 N N . LYS B 1 10 ? 4.800 59.936 26.645 1.00 24.38 8 LYS B N 1
ATOM 1384 C CA . LYS B 1 10 ? 4.853 58.857 25.663 1.00 24.99 8 LYS B CA 1
ATOM 1385 C C . LYS B 1 10 ? 5.140 59.488 24.311 1.00 23.84 8 LYS B C 1
ATOM 1386 O O . LYS B 1 10 ? 4.595 60.529 23.997 1.00 23.76 8 LYS B O 1
ATOM 1392 N N . LEU B 1 11 ? 6.029 58.871 23.555 1.00 23.34 9 LEU B N 1
ATOM 1393 C CA . LEU B 1 11 ? 6.322 59.294 22.191 1.00 24.19 9 LEU B CA 1
ATOM 1394 C C . LEU B 1 11 ? 5.220 58.761 21.298 1.00 24.33 9 LEU B C 1
ATOM 1395 O O . LEU B 1 11 ? 5.081 57.547 21.118 1.00 24.12 9 LEU B O 1
ATOM 1400 N N . THR B 1 12 ? 4.462 59.687 20.723 1.00 24.98 10 THR B N 1
ATOM 1401 C CA . THR B 1 12 ? 3.292 59.327 19.916 1.00 25.33 10 THR B CA 1
ATOM 1402 C C . THR B 1 12 ? 3.452 59.537 18.417 1.00 26.24 10 THR B C 1
ATOM 1403 O O . THR B 1 12 ? 2.615 59.054 17.651 1.00 27.19 10 THR B O 1
ATOM 1407 N N . ALA B 1 13 ? 4.503 60.256 17.980 1.00 26.08 11 ALA B N 1
ATOM 1408 C CA . ALA B 1 13 ? 4.822 60.382 16.560 1.00 26.22 11 ALA B CA 1
ATOM 1409 C C . ALA B 1 13 ? 6.243 60.902 16.425 1.00 26.55 11 ALA B C 1
ATOM 1410 O O . ALA B 1 13 ? 6.667 61.757 17.213 1.00 25.45 11 ALA B O 1
ATOM 1412 N N . VAL B 1 14 ? 6.948 60.386 15.424 1.00 27.24 12 VAL B N 1
ATOM 1413 C CA . VAL B 1 14 ? 8.262 60.958 15.008 1.00 27.67 12 VAL B CA 1
ATOM 1414 C C . VAL B 1 14 ? 8.314 61.119 13.478 1.00 28.77 12 VAL B C 1
ATOM 1415 O O . VAL B 1 14 ? 7.887 60.237 12.728 1.00 29.57 12 VAL B O 1
ATOM 1419 N N A GLU B 1 15 ? 8.854 62.250 13.035 0.50 28.75 13 GLU B N 1
ATOM 1420 N N B GLU B 1 15 ? 8.809 62.262 13.024 0.50 29.19 13 GLU B N 1
ATOM 1421 C CA A GLU B 1 15 ? 8.915 62.589 11.615 0.50 29.02 13 GLU B CA 1
ATOM 1422 C CA B GLU B 1 15 ? 8.964 62.476 11.592 0.50 29.79 13 GLU B CA 1
ATOM 1423 C C A GLU B 1 15 ? 10.292 63.161 11.281 0.50 29.16 13 GLU B C 1
ATOM 1424 C C B GLU B 1 15 ? 10.314 63.094 11.316 0.50 29.60 13 GLU B C 1
ATOM 1425 O O A GLU B 1 15 ? 10.715 64.128 11.913 0.50 28.93 13 GLU B O 1
ATOM 1426 O O B GLU B 1 15 ? 10.730 64.028 12.002 0.50 29.30 13 GLU B O 1
ATOM 1437 N N . ALA B 1 16 ? 10.962 62.579 10.280 1.00 29.51 14 ALA B N 1
ATOM 1438 C CA . ALA B 1 16 ? 12.236 63.097 9.801 1.00 29.63 14 ALA B CA 1
ATOM 1439 C C . ALA B 1 16 ? 11.979 64.374 9.026 1.00 29.75 14 ALA B C 1
ATOM 1440 O O . ALA B 1 16 ? 11.179 64.374 8.061 1.00 30.26 14 ALA B O 1
ATOM 1442 N N . LEU B 1 17 ? 12.614 65.463 9.447 1.00 29.21 15 LEU B N 1
ATOM 1443 C CA . LEU B 1 17 ? 12.610 66.689 8.665 1.00 29.45 15 LEU B CA 1
ATOM 1444 C C . LEU B 1 17 ? 13.865 66.687 7.757 1.00 29.99 15 LEU B C 1
ATOM 1445 O O . LEU B 1 17 ? 14.471 65.634 7.534 1.00 29.42 15 LEU B O 1
ATOM 1450 N N . ALA B 1 18 ? 14.265 67.854 7.259 1.00 30.74 16 ALA B N 1
ATOM 1451 C CA . ALA B 1 18 ? 15.578 67.976 6.594 1.00 32.44 16 ALA B CA 1
ATOM 1452 C C . ALA B 1 18 ? 16.719 67.494 7.535 1.00 33.17 16 ALA B C 1
ATOM 1453 O O . ALA B 1 18 ? 16.714 67.821 8.728 1.00 33.29 16 ALA B O 1
ATOM 1455 N N . PRO B 1 19 ? 17.673 66.682 7.017 1.00 34.02 17 PRO B N 1
ATOM 1456 C CA . PRO B 1 19 ? 18.745 66.147 7.878 1.00 34.13 17 PRO B CA 1
ATOM 1457 C C . PRO B 1 19 ? 19.474 67.249 8.650 1.00 33.41 17 PRO B C 1
ATOM 1458 O O . PRO B 1 19 ? 19.845 68.256 8.047 1.00 34.20 17 PRO B O 1
ATOM 1462 N N . TYR B 1 20 ? 19.666 67.094 9.967 1.00 31.82 18 TYR B N 1
ATOM 1463 C CA . TYR B 1 20 ? 19.303 65.883 10.700 1.00 30.38 18 TYR B CA 1
ATOM 1464 C C . TYR B 1 20 ? 18.314 66.195 11.803 1.00 29.18 18 TYR B C 1
ATOM 1465 O O . TYR B 1 20 ? 18.508 65.807 12.966 1.00 28.18 18 TYR B O 1
ATOM 1474 N N A ARG B 1 21 ? 17.250 66.908 11.438 0.60 28.49 19 ARG B N 1
ATOM 1475 N N B ARG B 1 21 ? 17.246 66.880 11.427 0.40 28.50 19 ARG B N 1
ATOM 1476 C CA A ARG B 1 21 ? 16.235 67.349 12.404 0.60 27.82 19 ARG B CA 1
ATOM 1477 C CA B ARG B 1 21 ? 16.236 67.265 12.390 0.40 27.90 19 ARG B CA 1
ATOM 1478 C C A ARG B 1 21 ? 14.998 66.442 12.407 0.60 27.45 19 ARG B C 1
ATOM 1479 C C B ARG B 1 21 ? 15.093 66.260 12.434 0.40 27.43 19 ARG B C 1
ATOM 1480 O O A ARG B 1 21 ? 14.547 66.005 11.348 0.60 27.32 19 ARG B O 1
ATOM 1481 O O B ARG B 1 21 ? 14.811 65.562 11.450 0.40 27.21 19 ARG B O 1
ATOM 1496 N N . LEU B 1 22 ? 14.463 66.169 13.602 1.00 27.24 20 LEU B N 1
ATOM 1497 C CA . LEU B 1 22 ? 13.237 65.363 13.761 1.00 26.06 20 LEU B CA 1
ATOM 1498 C C . LEU B 1 2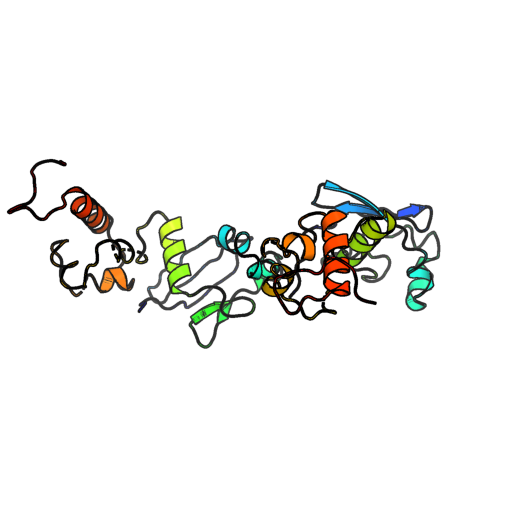2 ? 12.136 66.205 14.367 1.00 25.39 20 LEU B C 1
ATOM 1499 O O . LEU B 1 22 ? 12.414 67.167 15.055 1.00 24.59 20 LEU B O 1
ATOM 1504 N N . ARG B 1 23 ? 10.869 65.862 14.090 1.00 25.76 21 ARG B N 1
ATOM 1505 C CA . ARG B 1 23 ? 9.754 66.452 14.804 1.00 24.78 21 ARG B CA 1
ATOM 1506 C C . ARG B 1 23 ? 9.110 65.328 15.645 1.00 24.58 21 ARG B C 1
ATOM 1507 O O . ARG B 1 23 ? 8.792 64.263 15.116 1.00 25.16 21 ARG B O 1
ATOM 1515 N N . THR B 1 24 ? 8.948 65.569 16.941 1.00 22.76 22 THR B N 1
ATOM 1516 C CA . THR B 1 24 ? 8.487 64.508 17.866 1.00 22.39 22 THR B CA 1
ATOM 1517 C C . THR B 1 24 ? 7.197 64.989 18.502 1.00 22.31 22 THR B C 1
ATOM 1518 O O . THR B 1 24 ? 7.118 66.131 18.915 1.00 22.27 22 THR B O 1
ATOM 1522 N N . THR B 1 25 ? 6.203 64.107 18.560 1.00 22.03 23 THR B N 1
ATOM 1523 C CA . THR B 1 25 ? 4.919 64.422 19.207 1.00 23.01 23 THR B CA 1
ATOM 1524 C C . THR B 1 25 ? 4.748 63.487 20.409 1.00 21.80 23 THR B C 1
ATOM 1525 O O . THR B 1 25 ? 5.066 62.293 20.339 1.00 23.61 23 THR B O 1
ATOM 1529 N N . TRP B 1 26 ? 4.223 64.042 21.481 1.00 23.18 24 TRP B N 1
ATOM 1530 C CA . TRP B 1 26 ? 4.188 63.378 22.773 1.00 24.25 24 TRP B CA 1
ATOM 1531 C C . TRP B 1 26 ? 2.765 63.356 23.349 1.00 25.01 24 TRP B C 1
ATOM 1532 O O . TRP B 1 26 ? 1.973 64.223 23.044 1.00 24.60 24 TRP B O 1
ATOM 1543 N N . SER B 1 27 ? 2.493 62.372 24.211 1.00 26.00 25 SER B N 1
ATOM 1544 C CA . SER B 1 27 ? 1.237 62.285 24.973 1.00 26.13 25 SER B CA 1
ATOM 1545 C C . SER B 1 27 ? 0.932 63.488 25.880 1.00 27.03 25 SER B C 1
ATOM 1546 O O . SER B 1 27 ? -0.193 63.588 26.428 1.00 28.08 25 SER B O 1
ATOM 1549 N N . THR B 1 28 ? 1.898 64.396 26.046 1.00 27.21 26 THR B N 1
ATOM 1550 C CA . THR B 1 28 ? 1.714 65.644 26.788 1.00 27.34 26 THR B CA 1
ATOM 1551 C C . THR B 1 28 ? 1.039 66.724 25.946 1.00 27.34 26 THR B C 1
ATOM 1552 O O . THR B 1 28 ? 0.743 67.813 26.456 1.00 28.19 26 THR B O 1
ATOM 1556 N N . GLY B 1 29 ? 0.846 66.436 24.669 1.00 27.55 27 GLY B N 1
ATOM 1557 C CA . GLY B 1 29 ? 0.399 67.433 23.692 1.00 27.77 27 GLY B CA 1
ATOM 1558 C C . GLY B 1 29 ? 1.545 68.156 22.979 1.00 28.10 27 GLY B C 1
ATOM 1559 O O . GLY B 1 29 ? 1.339 68.703 21.892 1.00 29.62 27 GLY B O 1
ATOM 1560 N N . GLU B 1 30 ? 2.763 68.088 23.539 1.00 25.44 28 GLU B N 1
ATOM 1561 C CA . GLU B 1 30 ? 3.913 68.811 22.976 1.00 25.03 28 GLU B CA 1
ATOM 1562 C C . GLU B 1 30 ? 4.340 68.279 21.623 1.00 23.71 28 GLU B C 1
ATOM 1563 O O . GLU B 1 30 ? 4.313 67.080 21.365 1.00 23.33 28 GLU B O 1
ATOM 1569 N N . VAL B 1 31 ? 4.741 69.193 20.759 1.00 23.76 29 VAL B N 1
ATOM 1570 C CA . VAL B 1 31 ? 5.324 68.869 19.466 1.00 23.86 29 VAL B CA 1
ATOM 1571 C C . VAL B 1 31 ? 6.692 69.573 19.475 1.00 23.65 29 VAL B C 1
ATOM 1572 O O . VAL B 1 31 ? 6.774 70.790 19.573 1.00 23.69 29 VAL B O 1
ATOM 1576 N N . LEU B 1 32 ? 7.749 68.780 19.517 1.00 24.02 30 LEU B N 1
ATOM 1577 C CA . LEU B 1 32 ? 9.101 69.314 19.770 1.00 23.63 30 LEU B CA 1
ATOM 1578 C C . LEU B 1 32 ? 10.022 68.864 18.656 1.00 23.60 30 LEU B C 1
ATOM 1579 O O . LEU B 1 32 ? 10.015 67.711 18.255 1.00 24.25 30 LEU B O 1
ATOM 1584 N N . GLU B 1 33 ? 10.846 69.775 18.180 1.00 24.18 31 GLU B N 1
ATOM 1585 C CA . GLU B 1 33 ? 11.837 69.426 17.181 1.00 25.53 31 GLU B CA 1
ATOM 1586 C C . GLU B 1 33 ? 13.194 69.275 17.863 1.00 23.92 31 GLU B C 1
ATOM 1587 O O . GLU B 1 33 ? 13.465 69.870 18.905 1.00 24.16 31 GLU B O 1
ATOM 1593 N N . VAL B 1 34 ? 14.049 68.482 17.241 1.00 23.49 32 VAL B N 1
ATOM 1594 C CA . VAL B 1 34 ? 15.335 68.180 17.874 1.00 22.65 32 VAL B CA 1
ATOM 1595 C C . VAL B 1 34 ? 16.335 67.764 16.801 1.00 23.35 32 VAL B C 1
ATOM 1596 O O . VAL B 1 34 ? 16.007 66.970 15.894 1.00 23.08 32 VAL B O 1
ATOM 1600 N N A ASP B 1 35 ? 17.555 68.271 16.925 0.60 22.93 33 ASP B N 1
ATOM 1601 N N B ASP B 1 35 ? 17.559 68.266 16.910 0.40 23.43 33 ASP B N 1
ATOM 1602 C CA A ASP B 1 35 ? 18.635 67.885 16.008 0.60 23.53 33 ASP B CA 1
ATOM 1603 C CA B ASP B 1 35 ? 18.621 67.897 15.963 0.40 24.23 33 ASP B CA 1
ATOM 1604 C C A ASP B 1 35 ? 19.371 66.700 16.610 0.60 23.61 33 ASP B C 1
ATOM 1605 C C B ASP B 1 35 ? 19.480 66.774 16.540 0.40 23.92 33 ASP B C 1
ATOM 1606 O O A ASP B 1 35 ? 19.712 66.706 17.813 0.60 23.91 33 ASP B O 1
ATOM 1607 O O B ASP B 1 35 ? 20.010 66.898 17.658 0.40 24.16 33 ASP B O 1
ATOM 1616 N N . VAL B 1 36 ? 19.595 65.672 15.796 1.00 23.18 34 VAL B N 1
ATOM 1617 C CA . VAL B 1 36 ? 20.355 64.500 16.235 1.00 24.02 34 VAL B CA 1
ATOM 1618 C C . VAL B 1 36 ? 21.651 64.311 15.421 1.00 23.70 34 VAL B C 1
ATOM 1619 O O . VAL B 1 36 ? 22.283 63.286 15.540 1.00 24.48 34 VAL B O 1
ATOM 1623 N N . GLY B 1 37 ? 21.993 65.290 14.592 1.00 25.33 35 GLY B N 1
ATOM 1624 C CA . GLY B 1 37 ? 23.157 65.202 13.686 1.00 26.95 35 GLY B CA 1
ATOM 1625 C C . GLY B 1 37 ? 24.475 65.038 14.435 1.00 28.02 35 GLY B C 1
ATOM 1626 O O . GLY B 1 37 ? 25.311 64.209 14.069 1.00 29.31 35 GLY B O 1
ATOM 1627 N N A ASP B 1 38 ? 24.640 65.832 15.481 0.70 28.65 36 ASP B N 1
ATOM 1628 N N B ASP B 1 38 ? 24.666 65.825 15.493 0.30 28.14 36 ASP B N 1
ATOM 1629 C CA A ASP B 1 38 ? 25.845 65.808 16.321 0.70 29.70 36 ASP B CA 1
ATOM 1630 C CA B ASP B 1 38 ? 25.898 65.739 16.300 0.30 28.38 36 ASP B CA 1
ATOM 1631 C C A ASP B 1 38 ? 26.061 64.434 16.989 0.70 29.42 36 ASP B C 1
ATOM 1632 C C B ASP B 1 38 ? 26.061 64.364 16.934 0.30 28.40 36 ASP B C 1
ATOM 1633 O O A ASP B 1 38 ? 27.170 63.880 16.951 0.70 29.07 36 ASP B O 1
ATOM 1634 O O B ASP B 1 38 ? 27.132 63.753 16.830 0.30 28.21 36 ASP B O 1
ATOM 1643 N N . ILE B 1 39 ? 25.012 63.868 17.593 1.00 28.14 37 ILE B N 1
ATOM 1644 C CA . ILE B 1 39 ? 25.128 62.558 18.234 1.00 27.51 37 ILE B CA 1
ATOM 1645 C C . ILE B 1 39 ? 25.377 61.436 17.225 1.00 27.63 37 ILE B C 1
ATOM 1646 O O . ILE B 1 39 ? 26.233 60.574 17.463 1.00 27.09 37 ILE B O 1
ATOM 1651 N N . LEU B 1 40 ? 24.648 61.438 16.102 1.00 26.84 38 LEU B N 1
ATOM 1652 C CA . LEU B 1 40 ? 24.888 60.441 15.032 1.00 27.37 38 LEU B CA 1
ATOM 1653 C C . LEU B 1 40 ? 26.372 60.440 14.584 1.00 27.44 38 LEU B C 1
ATOM 1654 O O . LEU B 1 40 ? 26.983 59.379 14.438 1.00 27.83 38 LEU B O 1
ATOM 1659 N N . ARG B 1 41 ? 26.938 61.630 14.392 1.00 29.11 39 ARG B N 1
ATOM 1660 C CA . ARG B 1 41 ? 28.340 61.783 13.951 1.00 30.51 39 ARG B CA 1
ATOM 1661 C C . ARG B 1 41 ? 29.354 61.259 14.972 1.00 30.85 39 ARG B C 1
ATOM 1662 O O . ARG B 1 41 ? 30.511 60.931 14.626 1.00 31.57 39 ARG B O 1
ATOM 1670 N N . LYS B 1 42 ? 28.955 61.213 16.240 1.00 29.70 40 LYS B N 1
ATOM 1671 C CA . LYS B 1 42 ? 29.882 60.832 17.295 1.00 29.91 40 LYS B CA 1
ATOM 1672 C C . LYS B 1 42 ? 29.870 59.352 17.643 1.00 30.11 40 LYS B C 1
ATOM 1673 O O . LYS B 1 42 ? 30.640 58.897 18.503 1.00 29.82 40 LYS B O 1
ATOM 1679 N N . ILE B 1 43 ? 28.978 58.598 17.007 1.00 30.21 41 ILE B N 1
ATOM 1680 C CA . ILE B 1 43 ? 28.913 57.155 17.275 1.00 31.12 41 ILE B CA 1
ATOM 1681 C C . ILE B 1 43 ? 29.178 56.399 15.971 1.00 31.54 41 ILE B C 1
ATOM 1682 O O . ILE B 1 43 ? 28.301 56.346 15.111 1.00 30.33 41 ILE B O 1
ATOM 1687 N N . PRO B 1 44 ? 30.404 55.865 15.792 1.00 32.39 42 PRO B N 1
ATOM 1688 C CA . PRO B 1 44 ? 30.725 55.236 14.480 1.00 33.60 42 PRO B CA 1
ATOM 1689 C C . PRO B 1 44 ? 29.680 54.226 13.939 1.00 34.31 42 PRO B C 1
ATOM 1690 O O . PRO B 1 44 ? 29.418 54.186 12.731 1.00 35.60 42 PRO B O 1
ATOM 1694 N N . ASP B 1 45 ? 29.094 53.440 14.822 1.00 35.54 43 ASP B N 1
ATOM 1695 C CA . ASP B 1 45 ? 28.043 52.484 14.472 1.00 36.63 43 ASP B CA 1
ATOM 1696 C C . ASP B 1 45 ? 26.806 53.143 13.837 1.00 36.31 43 ASP B C 1
ATOM 1697 O O . ASP B 1 45 ? 26.065 52.488 13.101 1.00 36.30 43 ASP B O 1
ATOM 1702 N N . LEU B 1 46 ? 26.591 54.437 14.097 1.00 34.77 44 LEU B N 1
ATOM 1703 C CA . LEU B 1 46 ? 25.423 55.138 13.538 1.00 33.80 44 LEU B CA 1
ATOM 1704 C C . LEU B 1 46 ? 25.632 55.835 12.190 1.00 33.94 44 LEU B C 1
ATOM 1705 O O . LEU B 1 46 ? 24.711 56.494 11.685 1.00 32.91 44 LEU B O 1
ATOM 1710 N N . ALA B 1 47 ? 26.827 55.679 11.609 1.00 33.58 45 ALA B N 1
ATOM 1711 C CA . ALA B 1 47 ? 27.192 56.354 10.363 1.00 34.15 45 ALA B CA 1
ATOM 1712 C C . ALA B 1 47 ? 26.224 56.125 9.189 1.00 33.56 45 ALA B C 1
ATOM 1713 O O . ALA B 1 47 ? 25.930 57.056 8.460 1.00 33.92 45 ALA B O 1
ATOM 1715 N N . PRO B 1 48 ? 25.722 54.891 9.013 1.00 34.45 46 PRO B N 1
ATOM 1716 C CA . PRO B 1 48 ? 24.739 54.675 7.926 1.00 34.58 46 PRO B CA 1
ATOM 1717 C C . PRO B 1 48 ? 23.497 55.561 7.995 1.00 34.83 46 PRO B C 1
ATOM 1718 O O . PRO B 1 48 ? 22.897 55.849 6.957 1.00 34.52 46 PRO B O 1
ATOM 1722 N N . ILE B 1 49 ? 23.133 56.014 9.201 1.00 34.81 47 ILE B N 1
ATOM 1723 C CA . ILE B 1 49 ? 21.977 56.908 9.373 1.00 34.22 47 ILE B CA 1
ATOM 1724 C C . ILE B 1 49 ? 22.225 58.299 8.811 1.00 33.99 47 ILE B C 1
ATOM 1725 O O . ILE B 1 49 ? 21.279 59.029 8.500 1.00 33.62 47 ILE B O 1
ATOM 1730 N N . LEU B 1 50 ? 23.501 58.649 8.629 1.00 34.02 48 LEU B N 1
ATOM 1731 C CA . LEU B 1 50 ? 23.889 59.953 8.086 1.00 34.56 48 LEU B CA 1
ATOM 1732 C C . LEU B 1 50 ? 23.511 60.148 6.600 1.00 35.02 48 LEU B C 1
ATOM 1733 O O . LEU B 1 50 ? 23.429 61.283 6.107 1.00 35.13 48 LEU B O 1
ATOM 1738 N N . ASP B 1 51 ? 23.265 59.040 5.907 1.00 36.01 49 ASP B N 1
ATOM 1739 C CA . ASP B 1 51 ? 22.724 59.064 4.549 1.00 37.68 49 ASP B CA 1
ATOM 1740 C C . ASP B 1 51 ? 21.310 59.615 4.600 1.00 38.30 49 ASP B C 1
ATOM 1741 O O . ASP B 1 51 ? 20.480 59.084 5.351 1.00 38.39 49 ASP B O 1
ATOM 1746 N N . PRO B 1 52 ? 21.025 60.680 3.819 1.00 38.67 50 PRO B N 1
ATOM 1747 C CA . PRO B 1 52 ? 19.702 61.323 3.860 1.00 39.16 50 PRO B CA 1
ATOM 1748 C C . PRO B 1 52 ? 18.508 60.390 3.600 1.00 39.21 50 PRO B C 1
ATOM 1749 O O . PRO B 1 52 ? 17.419 60.635 4.133 1.00 39.07 50 PRO B O 1
ATOM 1753 N N A GLU B 1 53 ? 18.732 59.348 2.802 0.50 39.12 51 GLU B N 1
ATOM 1754 N N B GLU B 1 53 ? 18.692 59.336 2.804 0.50 39.42 51 GLU B N 1
ATOM 1755 C CA A GLU B 1 53 ? 17.706 58.351 2.484 0.50 38.87 51 GLU B CA 1
ATOM 1756 C CA B GLU B 1 53 ? 17.584 58.397 2.543 0.50 39.41 51 GLU B CA 1
ATOM 1757 C C A GLU B 1 53 ? 17.433 57.460 3.690 0.50 38.50 51 GLU B C 1
ATOM 1758 C C B GLU B 1 53 ? 17.414 57.385 3.682 0.50 38.81 51 GLU B C 1
ATOM 1759 O O A GLU B 1 53 ? 16.281 57.145 3.999 0.50 38.55 51 GLU B O 1
ATOM 1760 O O B GLU B 1 53 ? 16.309 56.903 3.936 0.50 38.86 51 GLU B O 1
ATOM 1771 N N . ALA B 1 54 ? 18.502 57.080 4.383 1.00 37.68 52 ALA B N 1
ATOM 1772 C CA . ALA B 1 54 ? 18.407 56.236 5.558 1.00 36.41 52 ALA B CA 1
ATOM 1773 C C . ALA B 1 54 ? 17.762 57.024 6.702 1.00 35.48 52 ALA B C 1
ATOM 1774 O O . ALA B 1 54 ? 16.852 56.521 7.346 1.00 35.15 52 ALA B O 1
ATOM 1776 N N . PHE B 1 55 ? 18.189 58.275 6.900 1.00 33.83 53 PHE B N 1
ATOM 1777 C CA . PHE B 1 55 ? 17.661 59.143 7.967 1.00 32.17 53 PHE B CA 1
ATOM 1778 C C . PHE B 1 55 ? 16.143 59.313 7.865 1.00 31.84 53 PHE B C 1
ATOM 1779 O O . PHE B 1 55 ? 15.433 59.305 8.875 1.00 31.83 53 PHE B O 1
ATOM 1787 N N . ALA B 1 56 ? 15.663 59.475 6.629 1.00 31.83 54 ALA B N 1
ATOM 1788 C CA . ALA B 1 56 ? 14.235 59.623 6.330 1.00 31.12 54 ALA B CA 1
ATOM 1789 C C . ALA B 1 56 ? 13.356 58.465 6.798 1.00 30.76 54 ALA B C 1
ATOM 1790 O O . ALA B 1 56 ? 12.132 58.611 6.862 1.00 31.32 54 ALA B O 1
ATOM 1792 N N A ARG B 1 57 ? 13.969 57.327 7.092 0.60 30.59 55 ARG B N 1
ATOM 1793 N N B ARG B 1 57 ? 13.962 57.315 7.083 0.40 30.63 55 ARG B N 1
ATOM 1794 C CA A ARG B 1 57 ? 13.221 56.137 7.500 0.60 30.78 55 ARG B CA 1
ATOM 1795 C CA B ARG B 1 57 ? 13.216 56.117 7.507 0.40 30.72 55 ARG B CA 1
ATOM 1796 C C A ARG B 1 57 ? 13.072 55.972 9.022 0.60 30.38 55 ARG B C 1
ATOM 1797 C C B ARG B 1 57 ? 12.762 56.124 8.976 0.40 30.29 55 ARG B C 1
ATOM 1798 O O A ARG B 1 57 ? 12.800 54.871 9.497 0.60 30.41 55 ARG B O 1
ATOM 1799 O O B ARG B 1 57 ? 11.944 55.302 9.372 0.40 30.36 55 ARG B O 1
ATOM 1814 N N . VAL B 1 58 ? 13.273 57.067 9.766 1.00 30.33 56 VAL B N 1
ATOM 1815 C CA . VAL B 1 58 ? 12.989 57.123 11.225 1.00 29.33 56 VAL B CA 1
ATOM 1816 C C . VAL B 1 58 ? 11.528 56.722 11.545 1.00 29.61 56 VAL B C 1
ATOM 1817 O O . VAL B 1 58 ? 10.566 57.115 10.827 1.00 28.18 56 VAL B O 1
ATOM 1821 N N . HIS B 1 59 ? 11.368 55.955 12.623 1.00 29.05 57 HIS B N 1
ATOM 1822 C CA . HIS B 1 59 ? 10.026 55.562 13.076 1.00 29.50 57 HIS B CA 1
ATOM 1823 C C . HIS B 1 59 ? 10.094 55.217 14.563 1.00 29.71 57 HIS B C 1
ATOM 1824 O O . HIS B 1 59 ? 11.174 55.228 15.156 1.00 29.08 57 HIS B O 1
ATOM 1831 N N . ILE B 1 60 ? 8.949 54.908 15.168 1.00 29.62 58 ILE B N 1
ATOM 1832 C CA . ILE B 1 60 ? 8.947 54.464 16.575 1.00 29.86 58 ILE B CA 1
ATOM 1833 C C . ILE B 1 60 ? 9.170 52.951 16.608 1.00 30.37 58 ILE B C 1
ATOM 1834 O O . ILE B 1 60 ? 8.412 52.237 15.955 1.00 29.61 58 ILE B O 1
ATOM 1839 N N . ALA B 1 61 ? 10.198 52.464 17.337 1.00 30.10 59 ALA B N 1
ATOM 1840 C CA . ALA B 1 61 ? 10.508 51.007 17.425 1.00 30.73 59 ALA B CA 1
ATOM 1841 C C . ALA B 1 61 ? 9.321 50.166 17.921 1.00 31.53 59 ALA B C 1
ATOM 1842 O O . ALA B 1 61 ? 8.662 50.542 18.899 1.00 31.16 59 ALA B O 1
ATOM 1844 N N . GLU B 1 62 ? 9.060 49.041 17.240 1.00 32.73 60 GLU B N 1
ATOM 1845 C CA . GLU B 1 62 ? 7.939 48.151 17.599 1.00 33.47 60 GLU B CA 1
ATOM 1846 C C . GLU B 1 62 ? 8.087 47.736 19.056 1.00 33.37 60 GLU B C 1
ATOM 1847 O O . GLU B 1 62 ? 9.136 47.216 19.444 1.00 33.54 60 GLU B O 1
ATOM 1853 N N . TRP B 1 63 ? 7.031 47.967 19.834 1.00 33.25 61 TRP B N 1
ATOM 1854 C CA . TRP B 1 63 ? 6.991 47.645 21.263 1.00 34.15 61 TRP B CA 1
ATOM 1855 C C . TRP B 1 63 ? 7.988 48.446 22.102 1.00 34.12 61 TRP B C 1
ATOM 1856 O O . TRP B 1 63 ? 7.580 49.086 23.060 1.00 34.56 61 TRP B O 1
ATOM 1867 N N . GLU B 1 64 ? 9.276 48.395 21.749 1.00 34.53 62 GLU B N 1
ATOM 1868 C CA . GLU B 1 64 ? 10.342 48.938 22.608 1.00 34.98 62 GLU B CA 1
ATOM 1869 C C . GLU B 1 64 ? 10.259 50.469 22.741 1.00 34.27 62 GLU B C 1
ATOM 1870 O O . GLU B 1 64 ? 10.550 51.018 23.799 1.00 34.77 62 GLU B O 1
ATOM 1876 N N . GLY B 1 65 ? 9.813 51.150 21.683 1.00 33.54 63 GLY B N 1
ATOM 1877 C CA . GLY B 1 65 ? 9.297 52.530 21.797 1.00 32.24 63 GLY B CA 1
ATOM 1878 C C . GLY B 1 65 ? 10.310 53.647 21.549 1.00 31.00 63 GLY B C 1
ATOM 1879 O O . GLY B 1 65 ? 9.958 54.833 21.592 1.00 31.34 63 GLY B O 1
ATOM 1880 N N A SER B 1 66 ? 11.555 53.273 21.300 0.70 31.21 64 SER B N 1
ATOM 1881 N N B SER B 1 66 ? 11.559 53.249 21.287 0.30 30.53 64 SER B N 1
ATOM 1882 C CA A SER B 1 66 ? 12.584 54.256 21.029 0.70 30.66 64 SER B CA 1
ATOM 1883 C CA B SER B 1 66 ? 12.675 54.160 20.994 0.30 29.51 64 SER B CA 1
ATOM 1884 C C A SER B 1 66 ? 12.414 54.877 19.641 0.70 29.88 64 SER B C 1
ATOM 1885 C C B SER B 1 66 ? 12.625 54.706 19.573 0.30 29.10 64 SER B C 1
ATOM 1886 O O A SER B 1 66 ? 11.519 54.505 18.859 0.70 29.46 64 SER B O 1
ATOM 1887 O O B SER B 1 66 ? 12.058 54.069 18.673 0.30 28.70 64 SER B O 1
ATOM 1892 N N . VAL B 1 67 ? 13.244 55.872 19.371 1.00 28.48 65 VAL B N 1
ATOM 1893 C CA . VAL B 1 67 ? 13.354 56.458 18.049 1.00 28.21 65 VAL B CA 1
ATOM 1894 C C . VAL B 1 67 ? 14.319 55.575 17.288 1.00 28.34 65 VAL B C 1
ATOM 1895 O O . VAL B 1 67 ? 15.431 55.352 17.725 1.00 27.32 65 VAL B O 1
ATOM 1899 N N . GLU B 1 68 ? 13.886 55.035 16.151 1.00 29.16 66 GLU B N 1
ATOM 1900 C CA . GLU B 1 68 ? 14.646 54.002 15.489 1.00 29.55 66 GLU B CA 1
ATOM 1901 C C . GLU B 1 68 ? 14.771 54.255 13.988 1.00 30.39 66 GLU B C 1
ATOM 1902 O O . GLU B 1 68 ? 13.885 54.847 13.374 1.00 30.02 66 GLU B O 1
ATOM 1908 N N . TRP B 1 69 ? 15.890 53.813 13.425 1.00 31.34 67 TRP B N 1
ATOM 1909 C CA . TRP B 1 69 ? 16.117 53.828 11.982 1.00 32.38 67 TRP B CA 1
ATOM 1910 C C . TRP B 1 69 ? 16.367 52.376 11.625 1.00 34.02 67 TRP B C 1
ATOM 1911 O O . TRP B 1 69 ? 15.598 51.790 10.871 1.00 34.48 67 TRP B O 1
ATOM 1922 N N . PHE B 1 70 ? 17.416 51.794 12.200 1.00 35.50 68 PHE B N 1
ATOM 1923 C CA . PHE B 1 70 ? 17.667 50.353 12.054 1.00 37.12 68 PHE B CA 1
ATOM 1924 C C . PHE B 1 70 ? 17.435 49.543 13.335 1.00 37.30 68 PHE B C 1
ATOM 1925 O O . PHE B 1 70 ? 16.786 48.502 13.294 1.00 37.58 68 PHE B O 1
ATOM 1933 N N . ASP B 1 71 ? 17.954 50.018 14.470 1.00 37.28 69 ASP B N 1
ATOM 1934 C CA . ASP B 1 71 ? 17.883 49.251 15.717 1.00 36.85 69 ASP B CA 1
ATOM 1935 C C . ASP B 1 71 ? 17.866 50.113 16.989 1.00 36.11 69 ASP B C 1
ATOM 1936 O O . ASP B 1 71 ? 18.933 50.466 17.524 1.00 35.65 69 ASP B O 1
ATOM 1941 N N . THR B 1 72 ? 16.657 50.420 17.466 1.00 34.41 70 THR B N 1
ATOM 1942 C CA . THR B 1 72 ? 16.450 51.076 18.763 1.00 33.31 70 THR B CA 1
ATOM 1943 C C . THR B 1 72 ? 17.580 52.076 19.142 1.00 32.06 70 THR B C 1
ATOM 1944 O O . THR B 1 72 ? 18.153 51.999 20.232 1.00 31.34 70 THR B O 1
ATOM 1948 N N . GLU B 1 73 ? 17.890 53.007 18.252 1.00 30.11 71 GLU B N 1
ATOM 1949 C CA . GLU B 1 73 ? 19.086 53.842 18.436 1.00 29.23 71 GLU B CA 1
ATOM 1950 C C . GLU B 1 73 ? 18.983 54.810 19.612 1.00 28.47 71 GLU B C 1
ATOM 1951 O O . GLU B 1 73 ? 19.924 54.891 20.422 1.00 28.53 71 GLU B O 1
ATOM 1957 N N . PHE B 1 74 ? 17.874 55.549 19.714 1.00 26.88 72 PHE B N 1
ATOM 1958 C CA . PHE B 1 74 ? 17.771 56.534 20.822 1.00 25.58 72 PHE B CA 1
ATOM 1959 C C . PHE B 1 74 ? 16.542 56.351 21.694 1.00 25.00 72 PHE B C 1
ATOM 1960 O O . PHE B 1 74 ? 15.427 56.447 21.186 1.00 24.96 72 PHE B O 1
ATOM 1968 N N . GLY B 1 75 ? 16.754 56.153 23.002 1.00 24.67 73 GLY B N 1
ATOM 1969 C CA . GLY B 1 75 ? 15.646 56.067 23.972 1.00 23.71 73 GLY B CA 1
ATOM 1970 C C . GLY B 1 75 ? 14.763 57.307 23.915 1.00 23.53 73 GLY B C 1
ATOM 1971 O O . GLY B 1 75 ? 15.271 58.429 23.757 1.00 22.22 73 GLY B O 1
ATOM 1972 N N . ARG B 1 76 ? 13.438 57.121 24.011 1.00 23.05 74 ARG B N 1
ATOM 1973 C CA . ARG B 1 76 ? 12.528 58.283 23.897 1.00 23.55 74 ARG B CA 1
ATOM 1974 C C . ARG B 1 76 ? 12.818 59.322 24.987 1.00 22.32 74 ARG B C 1
ATOM 1975 O O . ARG B 1 76 ? 12.745 60.517 24.732 1.00 22.55 74 ARG B O 1
ATOM 1983 N N . ASP B 1 77 ? 13.235 58.866 26.170 1.00 21.74 75 ASP B N 1
ATOM 1984 C CA . ASP B 1 77 ? 13.490 59.779 27.278 1.00 20.99 75 ASP B CA 1
ATOM 1985 C C . ASP B 1 77 ? 14.687 60.689 26.977 1.00 19.32 75 ASP B C 1
ATOM 1986 O O . ASP B 1 77 ? 14.655 61.886 27.298 1.00 17.24 75 ASP B O 1
ATOM 1991 N N . ASN B 1 78 ? 15.759 60.115 26.423 1.00 19.18 76 ASN B N 1
ATOM 1992 C CA . ASN B 1 78 ? 16.919 60.934 26.021 1.00 19.88 76 ASN B CA 1
ATOM 1993 C C . ASN B 1 78 ? 16.523 61.909 24.919 1.00 18.38 76 ASN B C 1
ATOM 1994 O O . ASN B 1 78 ? 16.896 63.065 24.952 1.00 18.85 76 ASN B O 1
ATOM 1999 N N . VAL B 1 79 ? 15.762 61.435 23.931 1.00 18.74 77 VAL B N 1
ATOM 2000 C CA . VAL B 1 79 ? 15.348 62.339 22.826 1.00 19.26 77 VAL B CA 1
ATOM 2001 C C . VAL B 1 79 ? 14.545 63.518 23.347 1.00 19.51 77 VAL B C 1
ATOM 2002 O O . VAL B 1 79 ? 14.779 64.662 22.969 1.00 18.20 77 VAL B O 1
ATOM 2006 N N . TYR B 1 80 ? 13.611 63.229 24.266 1.00 20.13 78 TYR B N 1
ATOM 2007 C CA . TYR B 1 80 ? 12.849 64.300 24.921 1.00 20.83 78 TYR B CA 1
ATOM 2008 C C . TYR B 1 80 ? 13.772 65.326 25.616 1.00 20.41 78 TYR B C 1
ATOM 2009 O O . TYR B 1 80 ? 13.648 66.552 25.413 1.00 18.95 78 TYR B O 1
ATOM 2018 N N . ALA B 1 81 ? 14.701 64.824 26.439 1.00 20.78 79 ALA B N 1
ATOM 2019 C CA . ALA B 1 81 ? 15.693 65.685 27.113 1.00 20.87 79 ALA B CA 1
ATOM 2020 C C . ALA B 1 81 ? 16.483 66.572 26.135 1.00 20.10 79 ALA B C 1
ATOM 2021 O O . ALA B 1 81 ? 16.673 67.777 26.402 1.00 19.94 79 ALA B O 1
ATOM 2023 N N . TRP B 1 82 ? 16.930 65.985 25.028 1.00 20.05 80 TRP B N 1
ATOM 2024 C CA . TRP B 1 82 ? 17.733 66.745 24.032 1.00 20.27 80 TRP B CA 1
ATOM 2025 C C . TRP B 1 82 ? 16.886 67.826 23.402 1.00 20.91 80 TRP B C 1
ATOM 2026 O O . TRP B 1 82 ? 17.376 68.927 23.136 1.00 21.28 80 TRP B O 1
ATOM 2037 N N . ALA B 1 83 ? 15.601 67.516 23.186 1.00 20.96 81 ALA B N 1
ATOM 2038 C CA . ALA B 1 83 ? 14.704 68.479 22.566 1.00 21.85 81 ALA B CA 1
ATOM 2039 C C . ALA B 1 83 ? 14.561 69.672 23.497 1.00 22.34 81 ALA B C 1
ATOM 2040 O O . ALA B 1 83 ? 14.623 70.846 23.060 1.00 22.13 81 ALA B O 1
ATOM 2042 N N . LYS B 1 84 ? 14.366 69.392 24.793 1.00 22.33 82 LYS B N 1
ATOM 2043 C CA . LYS B 1 84 ? 14.261 70.484 25.793 1.00 23.88 82 LYS B CA 1
ATOM 2044 C C . LYS B 1 84 ? 15.553 71.323 25.868 1.00 24.23 82 LYS B C 1
ATOM 2045 O O . LYS B 1 84 ? 15.532 72.572 25.800 1.00 24.20 82 LYS B O 1
ATOM 2051 N N . GLU B 1 85 ? 16.676 70.628 26.005 1.00 24.09 83 GLU B N 1
ATOM 2052 C CA . GLU B 1 85 ? 17.993 71.262 26.121 1.00 24.44 83 GLU B CA 1
ATOM 2053 C C . GLU B 1 85 ? 18.315 72.140 24.898 1.00 26.11 83 GLU B C 1
ATOM 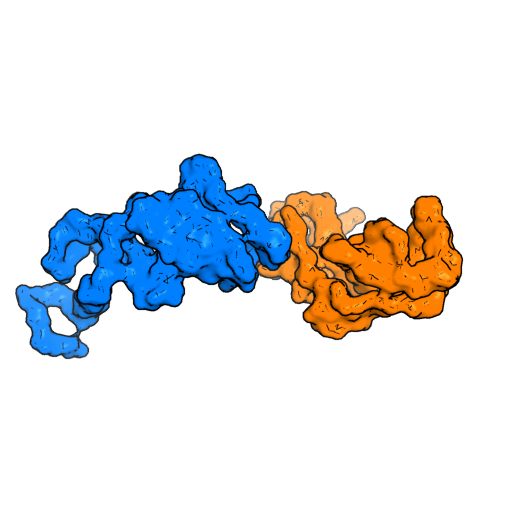2054 O O . GLU B 1 85 ? 18.737 73.310 25.035 1.00 27.35 83 GLU B O 1
ATOM 2060 N N . GLN B 1 86 ? 18.023 71.631 23.716 1.00 26.80 84 GLN B N 1
ATOM 2061 C CA . GLN B 1 86 ? 18.237 72.403 22.487 1.00 28.92 84 GLN B CA 1
ATOM 2062 C C . GLN B 1 86 ? 17.345 73.646 22.371 1.00 30.23 84 GLN B C 1
ATOM 2063 O O . GLN B 1 86 ? 17.675 74.568 21.624 1.00 31.67 84 GLN B O 1
ATOM 2069 N N . ALA B 1 87 ? 16.229 73.674 23.097 1.00 30.80 85 ALA B N 1
ATOM 2070 C CA . ALA B 1 87 ? 15.357 74.853 23.149 1.00 31.32 85 ALA B CA 1
ATOM 2071 C C . ALA B 1 87 ? 15.746 75.807 24.290 1.00 31.71 85 ALA B C 1
ATOM 2072 O O . ALA B 1 87 ? 15.078 76.809 24.532 1.00 32.65 85 ALA B O 1
ATOM 2074 N N . GLY B 1 88 ? 16.838 75.490 24.980 1.00 31.83 86 GLY 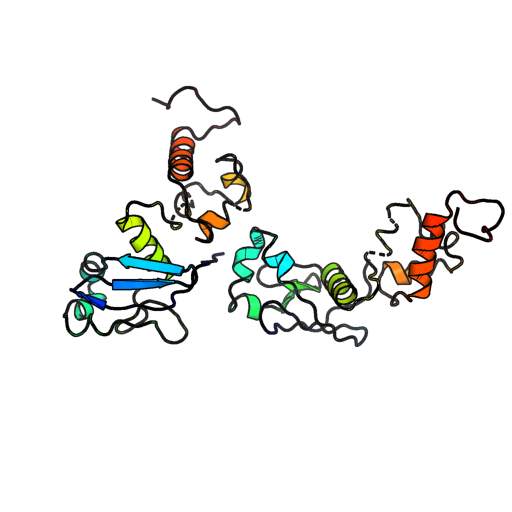B N 1
ATOM 2075 C CA . GLY B 1 88 ? 17.313 76.292 26.099 1.00 31.75 86 GLY B CA 1
ATOM 2076 C C . GLY B 1 88 ? 16.538 76.111 27.391 1.00 32.19 86 GLY B C 1
ATOM 2077 O O . GLY B 1 88 ? 16.625 76.953 28.298 1.00 32.66 86 GLY B O 1
ATOM 2078 N N . GLU B 1 89 ? 15.772 75.026 27.474 1.00 31.65 87 GLU B N 1
ATOM 2079 C CA . GLU B 1 89 ? 15.011 74.691 28.671 1.00 31.46 87 GLU B CA 1
ATOM 2080 C C . GLU B 1 89 ? 15.754 73.653 29.519 1.00 29.76 87 GLU B C 1
ATOM 2081 O O . GLU B 1 89 ? 16.656 72.971 29.040 1.00 29.88 87 GLU B O 1
ATOM 2087 N N . VAL B 1 90 ? 15.373 73.556 30.786 1.00 28.33 88 VAL B N 1
ATOM 2088 C CA . VAL B 1 90 ? 15.956 72.575 31.699 1.00 26.34 88 VAL B CA 1
ATOM 2089 C C . VAL B 1 90 ? 15.297 71.208 31.514 1.00 24.87 88 VAL B C 1
ATOM 2090 O O . VAL B 1 90 ? 14.064 71.084 31.629 1.00 25.88 88 VAL B O 1
ATOM 2094 N N . SER B 1 91 ? 16.091 70.170 31.238 1.00 23.72 89 SER B N 1
ATOM 2095 C CA . SER B 1 91 ? 15.535 68.838 31.062 1.00 21.97 89 SER B CA 1
ATOM 2096 C C . SER B 1 91 ? 15.428 68.104 32.388 1.00 21.86 89 SER B C 1
ATOM 2097 O O . SER B 1 91 ? 16.127 68.423 33.367 1.00 20.58 89 SER B O 1
ATOM 2100 N N . HIS B 1 92 ? 14.569 67.086 32.399 1.00 20.97 90 HIS B N 1
ATOM 2101 C CA . HIS B 1 92 ? 14.509 66.149 33.523 1.00 21.17 90 HIS B CA 1
ATOM 2102 C C . HIS B 1 92 ? 15.842 65.403 33.766 1.00 21.78 90 HIS B C 1
ATOM 2103 O O . HIS B 1 92 ? 16.121 65.007 34.898 1.00 21.86 90 HIS B O 1
ATOM 2110 N N . GLU B 1 93 ? 16.635 65.206 32.709 1.00 22.42 91 GLU B N 1
ATOM 2111 C CA . GLU B 1 93 ? 17.982 64.599 32.839 1.00 23.07 91 GLU B CA 1
ATOM 2112 C C . GLU B 1 93 ? 18.972 65.494 33.553 1.00 23.35 91 GLU B C 1
ATOM 2113 O O . GLU B 1 93 ? 19.717 65.020 34.396 1.00 23.69 91 GLU B O 1
ATOM 2127 N N . PHE B 1 95 ? 18.157 67.645 35.766 1.00 22.23 93 PHE B N 1
ATOM 2128 C CA . PHE B 1 95 ? 17.647 67.591 37.130 1.00 23.13 93 PHE B CA 1
ATOM 2129 C C . PHE B 1 95 ? 18.021 66.265 37.809 1.00 22.57 93 PHE B C 1
ATOM 2130 O O . PHE B 1 95 ? 18.503 66.254 38.957 1.00 23.33 93 PHE B O 1
ATOM 2138 N N . GLY B 1 96 ? 17.793 65.159 37.115 1.00 24.14 94 GLY B N 1
ATOM 2139 C CA . GLY B 1 96 ? 18.195 63.829 37.613 1.00 25.21 94 GLY B CA 1
ATOM 2140 C C . GLY B 1 96 ? 19.702 63.692 37.830 1.00 25.70 94 GLY B C 1
ATOM 2141 O O . GLY B 1 96 ? 20.136 63.096 38.825 1.00 27.17 94 GLY B O 1
ATOM 2142 N N . ASP B 1 97 ? 20.498 64.264 36.933 1.00 26.43 95 ASP B N 1
ATOM 2143 C CA . ASP B 1 97 ? 21.965 64.301 37.079 1.00 26.85 95 ASP B CA 1
ATOM 2144 C C . ASP B 1 97 ? 22.374 65.084 38.333 1.00 27.61 95 ASP B C 1
ATOM 2145 O O . ASP B 1 97 ? 23.263 64.654 39.070 1.00 27.50 95 ASP B O 1
ATOM 2150 N N . TRP B 1 98 ? 21.716 66.225 38.579 1.00 25.94 96 TRP B N 1
ATOM 2151 C CA . TRP B 1 98 ? 21.930 66.989 39.807 1.00 25.84 96 TRP B CA 1
ATOM 2152 C C . TRP B 1 98 ? 2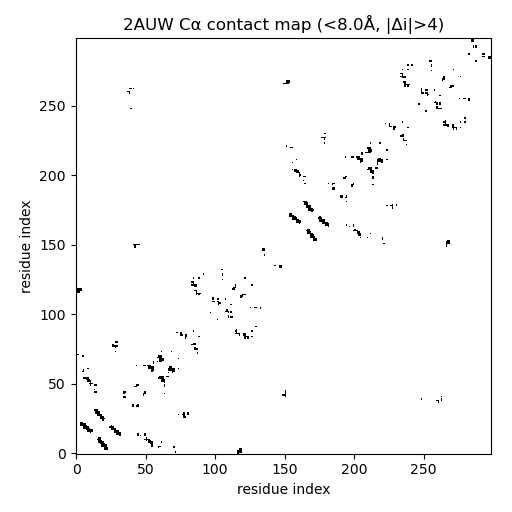1.625 66.183 41.070 1.00 26.27 96 TRP B C 1
ATOM 2153 O O . TRP B 1 98 ? 22.392 66.232 42.029 1.00 26.60 96 TRP B O 1
ATOM 2172 N N . HIS B 1 100 ? 21.596 62.776 41.240 1.00 29.65 98 HIS B N 1
ATOM 2173 C CA . HIS B 1 100 ? 22.564 61.690 41.232 1.00 31.81 98 HIS B CA 1
ATOM 2174 C C . HIS B 1 100 ? 23.942 62.119 41.753 1.00 31.86 98 HIS B C 1
ATOM 2175 O O . HIS B 1 100 ? 24.476 61.512 42.699 1.00 32.28 98 HIS B O 1
ATOM 2182 N N . ARG B 1 101 ? 24.500 63.175 41.179 1.00 32.43 99 ARG B N 1
ATOM 2183 C CA . ARG B 1 101 ? 25.854 63.588 41.532 1.00 33.94 99 ARG B CA 1
ATOM 2184 C C . ARG B 1 101 ? 25.921 64.127 42.962 1.00 34.75 99 ARG B C 1
ATOM 2185 O O . ARG B 1 101 ? 27.014 64.244 43.542 1.00 35.93 99 ARG B O 1
ATOM 2193 N N . ASN B 1 102 ? 24.765 64.464 43.531 1.00 34.27 100 ASN B N 1
ATOM 2194 C CA . ASN B 1 102 ? 24.723 64.875 44.927 1.00 34.32 100 ASN B CA 1
ATOM 2195 C C . ASN B 1 102 ? 24.165 63.842 45.870 1.00 34.16 100 ASN B C 1
ATOM 2196 O O . ASN B 1 102 ? 23.916 64.142 47.036 1.00 35.09 100 ASN B O 1
ATOM 2201 N N A ASN B 1 103 ? 23.988 62.619 45.368 0.60 34.51 101 ASN B N 1
ATOM 2202 N N B ASN B 1 103 ? 23.964 62.632 45.355 0.40 34.11 101 ASN B N 1
ATOM 2203 C CA A ASN B 1 103 ? 23.406 61.495 46.116 0.60 34.52 101 ASN B CA 1
ATOM 2204 C CA B ASN B 1 103 ? 23.454 61.537 46.150 0.40 33.75 101 ASN B CA 1
ATOM 2205 C C A ASN B 1 103 ? 22.086 61.778 46.835 0.60 34.49 101 ASN B C 1
ATOM 2206 C C B ASN B 1 103 ? 22.198 61.987 46.915 0.40 33.86 101 ASN B C 1
ATOM 2207 O O A ASN B 1 103 ? 21.835 61.289 47.950 0.60 33.94 101 ASN B O 1
ATOM 2208 O O B ASN B 1 103 ? 22.111 61.832 48.146 0.40 33.39 101 ASN B O 1
ATOM 2217 N N . LEU B 1 104 ? 21.242 62.564 46.177 1.00 33.40 102 LEU B N 1
ATOM 2218 C CA . LEU B 1 104 ? 19.973 63.009 46.750 1.00 32.88 102 LEU B CA 1
ATOM 2219 C C . LEU B 1 104 ? 18.856 62.025 46.458 1.00 31.99 102 LEU B C 1
ATOM 2220 O O . LEU B 1 104 ? 18.832 61.430 45.388 1.00 32.85 102 LEU B O 1
ATOM 2225 N N . SER B 1 105 ? 17.947 61.854 47.420 1.00 31.24 103 SER B N 1
ATOM 2226 C CA . SER B 1 105 ? 16.681 61.148 47.236 1.00 29.79 103 SER B CA 1
ATOM 2227 C C . SER B 1 105 ? 15.554 62.176 47.050 1.00 29.53 103 SER B C 1
ATOM 2228 O O . SER B 1 105 ? 15.807 63.382 47.135 1.00 29.44 103 SER B O 1
ATOM 2231 N N . LEU B 1 106 ? 14.323 61.709 46.845 1.00 28.70 104 LEU B N 1
ATOM 2232 C CA . LEU B 1 106 ? 13.155 62.597 46.845 1.00 28.91 104 LEU B CA 1
ATOM 2233 C C . LEU B 1 106 ? 13.135 63.471 48.110 1.00 29.46 104 LEU B C 1
ATOM 2234 O O . LEU B 1 106 ? 12.911 64.679 48.028 1.00 28.49 104 LEU B O 1
ATOM 2239 N N . THR B 1 107 ? 13.381 62.845 49.268 1.00 29.45 105 THR B N 1
ATOM 2240 C CA . THR B 1 107 ? 13.420 63.564 50.553 1.00 28.99 105 THR B CA 1
ATOM 2241 C C . THR B 1 107 ? 14.488 64.642 50.610 1.00 28.34 105 THR B C 1
ATOM 2242 O O . THR B 1 107 ? 14.166 65.791 50.870 1.00 28.45 105 THR B O 1
ATOM 2246 N N . THR B 1 108 ? 15.747 64.273 50.362 1.00 28.87 106 THR B N 1
ATOM 2247 C CA . THR B 1 108 ? 16.863 65.197 50.536 1.00 28.87 106 THR B CA 1
ATOM 2248 C C . THR B 1 108 ? 16.859 66.261 49.409 1.00 29.22 106 THR B C 1
ATOM 2249 O O . THR B 1 108 ? 17.218 67.425 49.655 1.00 28.90 106 THR B O 1
ATOM 2253 N N . ALA B 1 109 ? 16.395 65.892 48.210 1.00 27.96 107 ALA B N 1
ATOM 2254 C CA . ALA B 1 109 ? 16.242 66.909 47.141 1.00 28.23 107 ALA B CA 1
ATOM 2255 C C . ALA B 1 109 ? 15.149 67.915 47.497 1.00 28.12 107 ALA B C 1
ATOM 2256 O O . ALA B 1 109 ? 15.324 69.111 47.320 1.00 27.11 107 ALA B O 1
ATOM 2258 N N . ALA B 1 110 ? 14.028 67.427 48.021 1.00 28.31 108 ALA B N 1
ATOM 2259 C CA . ALA B 1 110 ? 12.937 68.326 48.440 1.00 28.94 108 ALA B CA 1
ATOM 2260 C C . ALA B 1 110 ? 13.412 69.282 49.536 1.00 28.79 108 ALA B C 1
ATOM 2261 O O . ALA B 1 110 ? 13.171 70.499 49.456 1.00 28.14 108 ALA B O 1
ATOM 2263 N N A GLU B 1 111 ? 14.099 68.731 50.533 0.60 28.86 109 GLU B N 1
ATOM 2264 N N B GLU B 1 111 ? 14.097 68.754 50.552 0.40 28.99 109 GLU B N 1
ATOM 2265 C CA A GLU B 1 111 ? 14.672 69.533 51.611 0.60 29.18 109 GLU B CA 1
ATOM 2266 C CA B GLU B 1 111 ? 14.631 69.613 51.620 0.40 29.44 109 GLU B CA 1
ATOM 2267 C C A GLU B 1 111 ? 15.683 70.544 51.093 0.60 29.14 109 GLU B C 1
ATOM 2268 C C B GLU B 1 111 ? 15.712 70.568 51.112 0.40 29.23 109 GLU B C 1
ATOM 2269 O O A GLU B 1 111 ? 15.647 71.715 51.487 0.60 29.10 109 GLU B O 1
ATOM 2270 O O B GLU B 1 111 ? 15.762 71.724 51.543 0.40 29.24 109 GLU B O 1
ATOM 2281 N N . ALA B 1 112 ? 16.561 70.090 50.199 1.00 28.82 110 ALA B N 1
ATOM 2282 C CA . ALA B 1 112 ? 17.558 70.931 49.572 1.00 28.66 110 ALA B CA 1
ATOM 2283 C C . ALA B 1 112 ? 16.942 72.168 48.944 1.00 28.57 110 ALA B C 1
ATOM 2284 O O . ALA B 1 112 ? 17.397 73.267 49.214 1.00 28.47 110 ALA B O 1
ATOM 2286 N N . LEU B 1 113 ? 15.902 71.978 48.125 1.00 27.97 111 LEU B N 1
ATOM 2287 C CA . LEU B 1 113 ? 15.328 73.061 47.312 1.00 27.49 111 LEU B CA 1
ATOM 2288 C C . LEU B 1 113 ? 14.215 73.832 48.020 1.00 27.76 111 LEU B C 1
ATOM 2289 O O . LEU B 1 113 ? 13.824 74.929 47.579 1.00 27.98 111 LEU B O 1
ATOM 2294 N N . GLY B 1 114 ? 13.670 73.250 49.074 1.00 27.28 112 GLY B N 1
ATOM 2295 C CA . GLY B 1 114 ? 12.490 73.818 49.729 1.00 26.63 112 GLY B CA 1
ATOM 2296 C C . GLY B 1 114 ? 11.218 73.684 48.920 1.00 26.50 112 GLY B C 1
ATOM 2297 O O . GLY B 1 114 ? 10.424 74.621 48.864 1.00 25.10 112 GLY B O 1
ATOM 2298 N N . ILE B 1 115 ? 10.999 72.506 48.327 1.00 26.65 113 ILE B N 1
ATOM 2299 C CA . ILE B 1 115 ? 9.772 72.177 47.588 1.00 27.68 113 ILE B CA 1
ATOM 2300 C C . ILE B 1 115 ? 9.289 70.795 48.058 1.00 28.14 113 ILE B C 1
ATOM 2301 O O . ILE B 1 115 ? 9.972 70.140 48.855 1.00 28.59 113 ILE B O 1
ATOM 2306 N N . SER B 1 116 ? 8.141 70.346 47.572 1.00 28.07 114 SER B N 1
ATOM 2307 C CA . SER B 1 116 ? 7.594 69.073 48.038 1.00 28.30 114 SER B CA 1
ATOM 2308 C C . SER B 1 116 ? 8.284 67.884 47.373 1.00 28.09 114 SER B C 1
ATOM 2309 O O . SER B 1 116 ? 8.852 68.037 46.279 1.00 27.18 114 SER B O 1
ATOM 2312 N N . ARG B 1 117 ? 8.237 66.707 48.026 1.00 27.48 115 ARG B N 1
ATOM 2313 C CA . ARG B 1 117 ? 8.759 65.479 47.434 1.00 27.48 115 ARG B CA 1
ATOM 2314 C C . ARG B 1 117 ? 8.012 65.158 46.151 1.00 27.87 115 ARG B C 1
ATOM 2315 O O . ARG B 1 117 ? 8.625 64.677 45.189 1.00 26.62 115 ARG B O 1
ATOM 2323 N N . ARG B 1 118 ? 6.702 65.439 46.129 1.00 26.83 116 ARG B N 1
ATOM 2324 C CA . ARG B 1 118 ? 5.923 65.208 44.934 1.00 27.99 116 ARG B CA 1
ATOM 2325 C C . ARG B 1 118 ? 6.463 66.028 43.763 1.00 26.48 116 ARG B C 1
ATOM 2326 O O . ARG B 1 118 ? 6.568 65.510 42.653 1.00 25.58 116 ARG B O 1
ATOM 2342 N N . VAL B 1 120 ? 9.499 67.330 43.343 1.00 24.68 118 VAL B N 1
ATOM 2343 C CA . VAL B 1 120 ? 10.759 66.699 42.950 1.00 24.34 118 VAL B CA 1
ATOM 2344 C C . VAL B 1 120 ? 10.514 65.529 41.985 1.00 24.48 118 VAL B C 1
ATOM 2345 O O . VAL B 1 120 ? 11.150 65.441 40.941 1.00 24.36 118 VAL B O 1
ATOM 2349 N N . SER B 1 121 ? 9.630 64.611 42.364 1.00 24.40 119 SER B N 1
ATOM 2350 C CA . SER B 1 121 ? 9.253 63.502 41.494 1.00 24.21 119 SER B CA 1
ATOM 2351 C C . SER B 1 121 ? 8.693 63.966 40.134 1.00 23.25 119 SER B C 1
ATOM 2352 O O . SER B 1 121 ? 9.078 63.456 39.095 1.00 23.16 119 SER B O 1
ATOM 2355 N N . TYR B 1 122 ? 7.804 64.946 40.141 1.00 23.27 120 TYR B N 1
ATOM 2356 C CA . TYR B 1 122 ? 7.235 65.441 38.872 1.00 24.53 120 TYR B CA 1
ATOM 2357 C C . TYR B 1 122 ? 8.294 65.951 37.903 1.00 24.16 120 TYR B C 1
ATOM 2358 O O . TYR B 1 122 ? 8.250 65.634 36.708 1.00 23.21 120 TYR B O 1
ATOM 2367 N N . TYR B 1 123 ? 9.244 66.706 38.447 1.00 23.77 121 TYR B N 1
ATOM 2368 C CA . TYR B 1 123 ? 10.380 67.229 37.672 1.00 24.64 121 TYR B CA 1
ATOM 2369 C C . TYR B 1 123 ? 11.292 66.103 37.189 1.00 24.43 121 TYR B C 1
ATOM 2370 O O . TYR B 1 123 ? 11.710 66.084 36.027 1.00 24.36 121 TYR B O 1
ATOM 2379 N N . ARG B 1 124 ? 11.597 65.173 38.096 1.00 24.55 122 ARG B N 1
ATOM 2380 C CA . ARG B 1 124 ? 12.485 64.051 37.812 1.00 25.76 122 ARG B CA 1
ATOM 2381 C C . ARG B 1 124 ? 11.948 63.178 36.661 1.00 24.30 122 ARG B C 1
ATOM 2382 O O . ARG B 1 124 ? 12.718 62.644 35.874 1.00 24.33 122 ARG B O 1
ATOM 2390 N N . THR B 1 125 ? 10.622 62.974 36.643 1.00 23.58 123 THR B N 1
ATOM 2391 C CA . THR B 1 125 ? 9.967 62.018 35.746 1.00 22.83 123 THR B CA 1
ATOM 2392 C C . THR B 1 125 ? 9.394 62.712 34.488 1.00 22.62 123 THR B C 1
ATOM 2393 O O . THR B 1 125 ? 8.709 62.084 33.697 1.00 22.92 123 THR B O 1
ATOM 2397 N N . ALA B 1 126 ? 9.668 64.014 34.339 1.00 21.57 124 ALA B N 1
ATOM 2398 C CA . ALA B 1 126 ? 9.205 64.827 33.179 1.00 21.10 124 ALA B CA 1
ATOM 2399 C C . ALA B 1 126 ? 7.676 64.940 33.139 1.00 22.60 124 ALA B C 1
ATOM 2400 O O . ALA B 1 126 ? 7.081 65.040 32.067 1.00 22.94 124 ALA B O 1
ATOM 2402 N N . HIS B 1 127 ? 7.061 64.881 34.316 1.00 22.79 125 HIS B N 1
ATOM 2403 C CA . HIS B 1 127 ? 5.597 65.005 34.461 1.00 24.90 125 HIS B CA 1
ATOM 2404 C C . HIS B 1 127 ? 5.224 66.494 34.499 1.00 25.93 125 HIS B C 1
ATOM 2405 O O . HIS B 1 127 ? 4.091 66.846 34.189 1.00 27.73 125 HIS B O 1
ATOM 2412 N N A LYS B 1 128 ? 6.179 67.334 34.904 0.70 25.67 126 LYS B N 1
ATOM 2413 N N B LYS B 1 128 ? 6.168 67.349 34.891 0.30 25.57 126 LYS B N 1
ATOM 2414 C CA A LYS B 1 128 ? 6.031 68.787 34.894 0.70 26.75 126 LYS B CA 1
ATOM 2415 C CA B LYS B 1 128 ? 5.968 68.800 34.884 0.30 25.59 126 LYS B CA 1
ATOM 2416 C C A LYS B 1 128 ? 7.290 69.446 34.335 0.70 26.40 126 LYS B C 1
ATOM 2417 C C B LYS B 1 128 ? 7.245 69.504 34.423 0.30 25.91 126 LYS B C 1
ATOM 2418 O O A LYS B 1 128 ? 8.421 69.057 34.656 0.70 26.12 126 LYS B O 1
ATOM 2419 O O B LYS B 1 128 ? 8.342 69.187 34.896 0.30 25.73 126 LYS B O 1
ATOM 2430 N N . ILE B 1 129 ? 7.111 70.465 33.511 1.00 26.36 127 ILE B N 1
ATOM 2431 C CA . ILE B 1 129 ? 8.303 71.167 33.011 1.00 26.90 127 ILE B CA 1
ATOM 2432 C C . ILE B 1 129 ? 8.996 71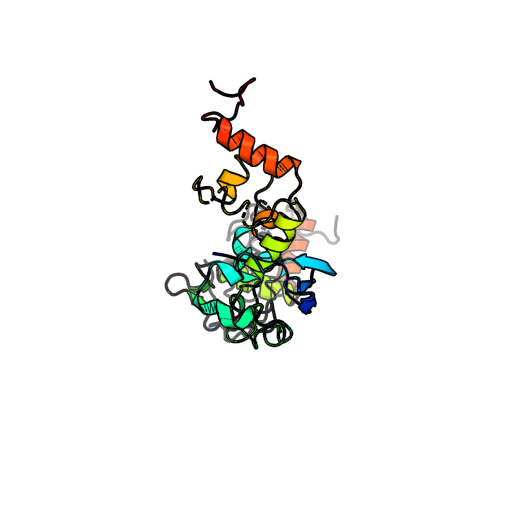.889 34.160 1.00 25.54 127 ILE B C 1
ATOM 2433 O O . ILE B 1 129 ? 8.356 72.389 35.093 1.00 26.00 127 ILE B O 1
ATOM 2438 N N . ILE B 1 130 ? 10.314 71.921 34.105 1.00 24.61 128 ILE B N 1
ATOM 2439 C CA . ILE B 1 130 ? 11.119 72.462 35.193 1.00 24.64 128 ILE B CA 1
ATOM 2440 C C . ILE B 1 130 ? 11.373 73.965 34.986 1.00 24.32 128 ILE B C 1
ATOM 2441 O O . ILE B 1 130 ? 12.027 74.359 33.990 1.00 24.42 128 ILE B O 1
ATOM 2446 N N . PRO B 1 131 ? 10.845 74.806 35.900 1.00 24.93 129 PRO B N 1
ATOM 2447 C CA . PRO B 1 131 ? 11.074 76.238 35.694 1.00 25.59 129 PRO B CA 1
ATOM 2448 C C . PRO B 1 131 ? 12.563 76.627 35.859 1.00 25.38 129 PRO B C 1
ATOM 2449 O O . PRO B 1 131 ? 13.327 75.972 36.601 1.00 24.01 129 PRO B O 1
ATOM 2453 N N . ARG B 1 132 ? 12.960 77.683 35.148 1.00 25.59 130 ARG B N 1
ATOM 2454 C CA . ARG B 1 132 ? 14.290 78.288 35.302 1.00 26.74 130 ARG B CA 1
ATOM 2455 C C . ARG B 1 132 ? 14.637 78.516 36.789 1.00 26.76 130 ARG B C 1
ATOM 2456 O O . ARG B 1 132 ? 15.727 78.186 37.222 1.00 25.25 130 ARG B O 1
ATOM 2464 N N . THR B 1 133 ? 13.694 79.048 37.566 1.00 25.91 131 THR B N 1
ATOM 2465 C CA . THR B 1 133 ? 13.919 79.322 39.002 1.00 26.05 131 THR B CA 1
ATOM 2466 C C . THR B 1 133 ? 14.393 78.057 39.787 1.00 25.00 131 THR B C 1
ATOM 2467 O O . THR B 1 133 ? 15.281 78.125 40.645 1.00 25.11 131 THR B O 1
ATOM 2471 N N . ILE B 1 134 ? 13.798 76.908 39.470 1.00 24.27 132 ILE B N 1
ATOM 2472 C CA . ILE B 1 134 ? 14.124 75.648 40.150 1.00 23.20 132 ILE B CA 1
ATOM 2473 C C . ILE B 1 134 ? 15.538 75.219 39.793 1.00 23.62 132 ILE B C 1
ATOM 2474 O O . ILE B 1 134 ? 16.326 74.875 40.680 1.00 22.52 132 ILE B O 1
ATOM 2479 N N . TRP B 1 135 ? 15.879 75.247 38.498 1.00 23.06 133 TRP B N 1
ATOM 2480 C CA . TRP B 1 135 ? 17.243 74.898 38.103 1.00 23.34 133 TRP B CA 1
ATOM 2481 C C . TRP B 1 135 ? 18.322 75.823 38.699 1.00 23.78 133 TRP B C 1
ATOM 2482 O O . TRP B 1 135 ? 19.361 75.358 39.166 1.00 23.74 133 TRP B O 1
ATOM 2493 N N . LEU B 1 136 ? 18.065 77.127 38.717 1.00 23.80 134 LEU B N 1
ATOM 2494 C CA . LEU B 1 136 ? 18.971 78.046 39.394 1.00 23.63 134 LEU B CA 1
ATOM 2495 C C . LEU B 1 136 ? 19.123 77.662 40.881 1.00 24.06 134 LEU B C 1
ATOM 2496 O O . LEU B 1 136 ? 20.234 77.686 41.421 1.00 24.09 134 LEU B O 1
ATOM 2501 N N . ALA B 1 137 ? 18.014 77.278 41.523 1.00 23.72 135 ALA B N 1
ATOM 2502 C CA . ALA B 1 137 ? 18.045 76.797 42.907 1.00 23.32 135 ALA B CA 1
ATOM 2503 C C . ALA B 1 137 ? 18.903 75.552 43.069 1.00 24.04 135 ALA B C 1
ATOM 2504 O O . ALA B 1 137 ? 19.661 75.483 44.043 1.00 24.74 135 ALA B O 1
ATOM 2506 N N . CYS B 1 138 ? 18.807 74.598 42.131 1.00 23.93 136 CYS B N 1
ATOM 2507 C CA . CYS B 1 138 ? 19.682 73.400 42.154 1.00 24.57 136 CYS B CA 1
ATOM 2508 C C . CYS B 1 138 ? 21.153 73.810 42.168 1.00 25.28 136 CYS B C 1
ATOM 2509 O O . CYS B 1 138 ? 21.914 73.346 43.022 1.00 24.81 136 CYS B O 1
ATOM 2512 N N . LEU B 1 139 ? 21.517 74.722 41.262 1.00 26.18 137 LEU B N 1
ATOM 2513 C CA . LEU B 1 139 ? 22.892 75.197 41.131 1.00 28.04 137 LEU B CA 1
ATOM 2514 C C . LEU B 1 139 ? 23.348 76.017 42.348 1.00 28.18 137 LEU B C 1
ATOM 2515 O O . LEU B 1 139 ? 24.484 75.886 42.798 1.00 28.89 137 LEU B O 1
ATOM 2520 N N . GLY B 1 140 ? 22.457 76.829 42.903 1.00 28.96 138 GLY B N 1
ATOM 2521 C CA . GLY B 1 140 ? 22.757 77.589 44.110 1.00 29.00 138 GLY B CA 1
ATOM 2522 C C . GLY B 1 140 ? 22.976 76.709 45.320 1.00 29.90 138 GLY B C 1
ATOM 2523 O O . GLY B 1 140 ? 23.885 76.958 46.120 1.00 29.24 138 GLY B O 1
ATOM 2524 N N . TRP B 1 141 ? 22.140 75.680 45.461 1.00 30.38 139 TRP B N 1
ATOM 2525 C CA . TRP B 1 141 ? 22.322 74.726 46.539 1.00 31.50 139 TRP B CA 1
ATOM 2526 C C . TRP B 1 141 ? 23.673 74.019 46.391 1.00 32.40 139 TRP B C 1
ATOM 2527 O O . TRP B 1 141 ? 24.399 73.835 47.368 1.00 32.51 139 TRP B O 1
ATOM 2538 N N . GLU B 1 142 ? 24.013 73.629 45.170 1.00 33.01 140 GLU B N 1
ATOM 2539 C CA . GLU B 1 142 ? 25.319 72.993 44.906 1.00 34.42 140 GLU B CA 1
ATOM 2540 C C . GLU B 1 142 ? 26.504 73.883 45.242 1.00 34.79 140 GLU B C 1
ATOM 2541 O O . GLU B 1 142 ? 27.554 73.389 45.657 1.00 35.74 140 GLU B O 1
ATOM 2547 N N . ALA B 1 143 ? 26.336 75.188 45.058 1.00 35.90 141 ALA B N 1
ATOM 2548 C CA . ALA B 1 143 ? 27.401 76.163 45.282 1.00 37.80 141 ALA B CA 1
ATOM 2549 C C . ALA B 1 143 ? 27.649 76.461 46.752 1.00 38.82 141 ALA B C 1
ATOM 2550 O O . ALA B 1 143 ? 28.718 76.931 47.119 1.00 38.65 141 ALA B O 1
ATOM 2552 N N . THR B 1 144 ? 26.650 76.200 47.587 1.00 39.87 142 THR B N 1
ATOM 2553 C CA . THR B 1 144 ? 26.698 76.564 49.002 1.00 41.30 142 THR B CA 1
ATOM 2554 C C . THR B 1 144 ? 26.673 75.300 49.861 1.00 42.98 142 THR B C 1
ATOM 2555 O O . THR B 1 144 ? 27.237 75.287 50.950 1.00 42.75 142 THR B O 1
ATOM 2559 N N . ARG B 1 145 ? 26.000 74.259 49.354 1.00 45.05 143 ARG B N 1
ATOM 2560 C CA . ARG B 1 145 ? 25.732 73.007 50.074 1.00 47.29 143 ARG B CA 1
ATOM 2561 C C . ARG B 1 145 ? 25.629 73.235 51.587 1.00 48.37 143 ARG B C 1
ATOM 2562 O O . ARG B 1 145 ? 26.516 72.826 52.347 1.00 49.42 143 ARG B O 1
ATOM 2570 N N . PRO B 1 146 ? 24.547 73.912 52.026 0.60 49.04 144 PRO B N 1
ATOM 2571 C CA . PRO B 1 146 ? 24.452 74.337 53.423 0.60 49.46 144 PRO B CA 1
ATOM 2572 C C . PRO B 1 146 ? 24.443 73.145 54.377 0.60 49.83 144 PRO B C 1
ATOM 2573 O O . PRO B 1 146 ? 23.683 72.195 54.179 0.60 49.74 144 PRO B O 1
ATOM 2577 N N . GLU B 1 147 ? 25.309 73.200 55.385 0.60 50.29 145 GLU B N 1
ATOM 2578 C CA . GLU B 1 147 ? 25.410 72.145 56.395 0.60 50.79 145 GLU B CA 1
ATOM 2579 C C . GLU B 1 147 ? 24.379 72.360 57.487 0.60 51.09 145 GLU B C 1
ATOM 2580 O O . GLU B 1 147 ? 24.141 71.486 58.327 0.60 51.25 145 GLU B O 1
ATOM 2586 N N . THR B 1 148 ? 23.786 73.549 57.460 0.60 51.29 146 THR B N 1
ATOM 2587 C CA . THR B 1 148 ? 22.669 73.917 58.307 0.60 51.35 146 THR B CA 1
ATOM 2588 C C . THR B 1 148 ? 21.470 74.201 57.397 0.60 51.49 146 THR B C 1
ATOM 2589 O O . THR B 1 148 ? 21.608 74.220 56.170 0.60 51.39 146 THR B O 1
ATOM 2593 N N . LYS B 1 149 ? 20.297 74.399 57.988 1.00 51.59 147 LYS B N 1
ATOM 2594 C CA . LYS B 1 149 ? 19.135 74.836 57.219 1.00 51.89 147 LYS B CA 1
ATOM 2595 C C . LYS B 1 149 ? 19.300 76.288 56.741 1.00 51.27 147 LYS B C 1
ATOM 2596 O O . LYS B 1 149 ? 18.729 76.662 55.709 1.00 51.50 147 LYS B O 1
ATOM 2602 N N . THR B 1 150 ? 20.068 77.099 57.479 1.00 50.17 148 THR B N 1
ATOM 2603 C CA . THR B 1 150 ? 20.215 78.525 57.121 1.00 48.84 148 THR B CA 1
ATOM 2604 C C . THR B 1 150 ? 21.211 78.745 55.988 1.00 47.10 148 THR B C 1
ATOM 2605 O O . THR B 1 150 ? 22.311 78.195 55.988 1.00 47.22 148 THR B O 1
ATOM 2609 N N . LEU B 1 151 ? 20.813 79.580 55.037 1.00 44.85 149 LEU B N 1
ATOM 2610 C CA . LEU B 1 151 ? 21.584 79.799 53.829 1.00 42.98 149 LEU B CA 1
ATOM 2611 C C . LEU B 1 151 ? 22.469 81.047 53.980 1.00 41.28 149 LEU B C 1
ATOM 2612 O O . LEU B 1 151 ? 22.117 81.976 54.712 1.00 40.85 149 LEU B O 1
ATOM 2617 N N . PRO B 1 152 ? 23.630 81.066 53.294 1.00 39.51 150 PRO B N 1
ATOM 2618 C CA . PRO B 1 152 ? 24.559 82.181 53.395 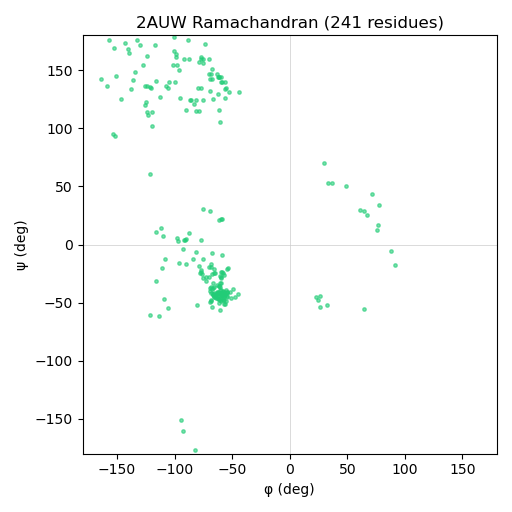1.00 38.13 150 PRO B CA 1
ATOM 2619 C C . PRO B 1 152 ? 24.114 83.403 52.587 1.00 37.24 150 PRO B C 1
ATOM 2620 O O . PRO B 1 152 ? 23.262 83.276 51.704 1.00 36.78 150 PRO B O 1
ATOM 2624 N N . ARG B 1 153 ? 24.675 84.572 52.913 1.00 36.04 151 ARG B N 1
ATOM 2625 C CA . ARG B 1 153 ? 24.344 85.837 52.250 1.00 35.92 151 ARG B CA 1
ATOM 2626 C C . ARG B 1 153 ? 25.019 85.925 50.881 1.00 35.64 151 ARG B C 1
ATOM 2627 O O . ARG B 1 153 ? 24.592 86.667 50.016 1.00 35.01 151 ARG B O 1
ATOM 2635 N N . THR B 1 154 ? 26.105 85.180 50.714 1.00 36.12 152 THR B N 1
ATOM 2636 C CA . THR B 1 154 ? 26.896 85.235 49.492 1.00 36.47 152 THR B CA 1
ATOM 2637 C C . THR B 1 154 ? 27.422 83.837 49.143 1.00 36.46 152 THR B C 1
ATOM 2638 O O . THR B 1 154 ? 27.244 82.874 49.902 1.00 35.80 152 THR B O 1
ATOM 2642 N N . LEU B 1 155 ? 28.050 83.729 47.977 1.00 37.52 153 LEU B N 1
ATOM 2643 C CA . LEU B 1 155 ? 28.656 82.480 47.548 1.00 38.77 153 LEU B CA 1
ATOM 2644 C C . LEU B 1 155 ? 29.957 82.297 48.335 1.00 40.20 153 LEU B C 1
ATOM 2645 O O . LEU B 1 155 ? 30.500 83.280 48.847 1.00 39.89 153 LEU B O 1
ATOM 2650 N N . PRO B 1 156 ? 30.435 81.045 48.486 1.00 41.89 154 PRO B N 1
ATOM 2651 C CA . PRO B 1 156 ? 31.756 80.900 49.108 1.00 43.60 154 PRO B CA 1
ATOM 2652 C C . PRO B 1 156 ? 32.854 81.399 48.177 1.00 44.82 154 PRO B C 1
ATOM 2653 O O . PRO B 1 156 ? 32.636 81.499 46.958 1.00 45.55 154 PRO B O 1
ATOM 2657 N N . ALA B 1 157 ? 34.020 81.721 48.737 1.00 46.38 155 ALA B N 1
ATOM 2658 C CA . ALA B 1 157 ? 35.151 82.168 47.914 1.00 47.07 155 ALA B CA 1
ATOM 2659 C C . ALA B 1 157 ? 35.700 81.045 47.031 1.00 47.29 155 ALA B C 1
ATOM 2660 O O . ALA B 1 157 ? 35.604 81.107 45.798 1.00 47.25 155 ALA B O 1
#

Nearest PDB structures (foldseek):
  2auw-assembly1_B  TM=9.860E-01  e=1.718E-27  Nitrosomonas europaea
  4pu8-assembly1_B  TM=6.413E-01  e=9.012E-01  Shewanella oneidensis MR-1
  4pu8-assembly1_A  TM=6.362E-01  e=9.012E-01  Shewanella oneidensis MR-1
  9f9s-assembly1_CN  TM=6.427E-01  e=1.573E+00  Saccharomyces cerevisiae
  6on0-assembly1_B  TM=7.116E-01  e=2.746E+00  Ravinvirus N15

InterPro domains:
  IPR010982 Lambda repressor-like, DNA-binding domain superfamily [G3DSA:1.10.260.40] (86-166)
  IPR010982 Lambda repressor-like, DNA-binding domain superfamily [SSF47413] (89-154)
  IPR018841 Protein of unknown function DUF2442 [PF10387] (10-82)
  IPR036782 NE0471-like, N-terminal [G3DSA:3.30.2020.10] (1-85)
  IPR036782 NE0471-like, N-terminal [SSF143880] (5-85)

Solvent-accessible surface area: 17809 Å² total

Secondary structure (DSSP, 8-state):
-----EEEEEE-STTEEEEEETTS-EEEEE-HHHHHH-GGGGGGGSHHHHTT-EE-TTT--EESSS--B-HHHHHHHHHHHTTPPP-------TT---HHHHHHHHTS----HHHHTTSS---HHHHHHHHHHHHT-S--SS--SS--/-------EEEEEE-STTEEEEEETTS-EEEEE-HHHHHH-GGGGGGGSHHHHTT-EEPTTT-SEESSS--B-HHHHHHHHHHHTTPBP-------TT---HHHHHHHHTS----HHHHTTSS-B-HHHHHHHHHHHHH--SSSSPPSS---

CATH classification: 3.30.2020.10 (+1 more: 1.10.260.40)